Protein AF-A0A4C1UTJ3-F1 (afdb_monomer)

Organism: Eumeta variegata (NCBI:txid151549)

pLDDT: mean 77.39, std 19.68, range [28.16, 97.75]

Nearest PDB structures (foldseek):
  4rgh-assembly1_A  TM=6.850E-01  e=1.878E-05  Homo sapiens
  3s8i-assembly1_A  TM=7.104E-01  e=3.864E-05  Homo sapiens
  5ys4-assembly3_F  TM=6.699E-01  e=1.343E-03  Leishmania major
  2qi5-assembly1_B  TM=6.586E-01  e=4.209E-03  Human immunodeficiency virus 1
  6ogv-assembly1_A-2  TM=6.002E-01  e=6.809E-03  Human immunodeficiency virus 1

Radius of gyration: 25.92 Å; Cα contacts (8 Å, |Δi|>4): 268; chains: 1; bounding box: 60×63×57 Å

InterPro domains:
  IPR001995 Peptidase A2A, retrovirus, catalytic [PS50175] (57-72)
  IPR021109 Aspartic peptidase domain superfamily [SSF50630] (55-137)

Structure (mmCIF, N/CA/C/O backbone):
data_AF-A0A4C1UTJ3-F1
#
_entry.id   AF-A0A4C1UTJ3-F1
#
loop_
_atom_site.group_PDB
_atom_site.id
_atom_site.type_symbol
_atom_site.label_atom_id
_atom_site.label_alt_id
_atom_site.label_comp_id
_atom_site.label_asym_id
_atom_site.label_entity_id
_atom_site.label_seq_id
_atom_site.pdbx_PDB_ins_code
_atom_site.Cartn_x
_atom_site.Cartn_y
_atom_site.Cartn_z
_atom_site.occupancy
_atom_site.B_iso_or_equiv
_atom_site.auth_seq_id
_atom_site.auth_comp_id
_atom_site.auth_asym_id
_atom_site.auth_atom_id
_atom_site.pdbx_PDB_model_num
ATOM 1 N N . MET A 1 1 ? -36.899 47.892 -7.354 1.00 73.88 1 MET A N 1
ATOM 2 C CA . MET A 1 1 ? -37.359 48.573 -8.581 1.00 73.88 1 MET A CA 1
ATOM 3 C C . MET A 1 1 ? -37.004 47.714 -9.794 1.00 73.88 1 MET A C 1
ATOM 5 O O . MET A 1 1 ? -35.900 47.175 -9.840 1.00 73.88 1 MET A O 1
ATOM 9 N N . ILE A 1 2 ? -37.944 47.512 -10.721 1.00 79.50 2 ILE A N 1
ATOM 10 C CA . ILE A 1 2 ? -37.708 46.823 -12.004 1.00 79.50 2 ILE A CA 1
ATOM 11 C C . ILE A 1 2 ? -37.397 47.903 -13.052 1.00 79.50 2 ILE A C 1
ATOM 13 O O . ILE A 1 2 ? -38.028 48.956 -13.032 1.00 79.50 2 ILE A O 1
ATOM 17 N N . CYS A 1 3 ? -36.396 47.693 -13.914 1.00 83.12 3 CYS A N 1
ATOM 18 C CA . CYS A 1 3 ? -36.002 48.702 -14.900 1.00 83.12 3 CYS A CA 1
ATOM 19 C C . CYS A 1 3 ? -36.908 48.658 -16.138 1.00 83.12 3 CYS A C 1
ATOM 21 O O . CYS A 1 3 ? -37.497 47.622 -16.450 1.00 83.12 3 CYS A O 1
ATOM 23 N N . TYR A 1 4 ? -36.946 49.764 -16.886 1.00 82.81 4 TYR A N 1
ATOM 24 C CA . TYR A 1 4 ? -37.718 49.893 -18.126 1.00 82.81 4 TYR A CA 1
ATOM 25 C C . TYR A 1 4 ? -37.522 48.709 -19.090 1.00 82.81 4 TYR A C 1
ATOM 27 O O . TYR A 1 4 ? -38.491 48.164 -19.617 1.00 82.81 4 TYR A O 1
ATOM 35 N N . TYR A 1 5 ? -36.276 48.262 -19.277 1.00 80.88 5 TYR A N 1
ATOM 36 C CA . TYR A 1 5 ? -35.960 47.163 -20.189 1.00 80.88 5 TYR A CA 1
ATOM 37 C C . TYR A 1 5 ? -36.573 45.831 -19.743 1.00 80.88 5 TYR A C 1
ATOM 39 O O . TYR A 1 5 ? -37.088 45.100 -20.581 1.00 80.88 5 TYR A O 1
ATOM 47 N N . HIS A 1 6 ? -36.588 45.535 -18.442 1.00 80.62 6 HIS A N 1
ATOM 48 C CA . HIS A 1 6 ? -37.237 44.330 -17.925 1.00 80.62 6 HIS A CA 1
ATOM 49 C C . HIS A 1 6 ? -38.766 44.429 -17.946 1.00 80.62 6 HIS A C 1
ATOM 51 O O . HIS A 1 6 ? -39.425 43.421 -18.180 1.00 80.62 6 HIS A O 1
ATOM 57 N N . CYS A 1 7 ? -39.340 45.625 -17.774 1.00 78.12 7 CYS A N 1
ATOM 58 C CA . CYS A 1 7 ? -40.780 45.818 -17.964 1.00 78.12 7 CYS A CA 1
ATOM 59 C C . CYS A 1 7 ? -41.207 45.571 -19.419 1.00 78.12 7 CYS A C 1
ATOM 61 O O . CYS A 1 7 ? -42.298 45.064 -19.654 1.00 78.12 7 CYS A O 1
ATOM 63 N N . ARG A 1 8 ? -40.360 45.925 -20.396 1.00 80.12 8 ARG A N 1
ATOM 64 C CA . ARG A 1 8 ? -40.693 45.823 -21.825 1.00 80.12 8 ARG A CA 1
ATOM 65 C C . ARG A 1 8 ? -40.333 44.477 -22.457 1.00 80.12 8 ARG A C 1
ATOM 67 O O . ARG A 1 8 ? -41.079 43.992 -23.298 1.00 80.12 8 ARG A O 1
ATOM 74 N N . PHE A 1 9 ? -39.193 43.896 -22.089 1.00 76.44 9 PHE A N 1
ATOM 75 C CA . PHE A 1 9 ? -38.634 42.699 -22.735 1.00 76.44 9 PHE A CA 1
ATOM 76 C C . PHE A 1 9 ? -38.587 41.472 -21.812 1.00 76.44 9 PHE A C 1
ATOM 78 O O . PHE A 1 9 ? -38.083 40.418 -22.205 1.00 76.44 9 PHE A O 1
ATOM 85 N N . GLY A 1 10 ? -39.092 41.592 -20.580 1.00 75.25 10 GLY A N 1
ATOM 86 C CA . GLY A 1 10 ? -39.081 40.510 -19.599 1.00 75.25 10 GLY A CA 1
ATOM 87 C C . GLY A 1 10 ? -37.668 39.987 -19.328 1.00 75.25 10 GLY A C 1
ATOM 88 O O . GLY A 1 10 ? -36.691 40.735 -19.382 1.00 75.25 10 GLY A O 1
ATOM 89 N N . ALA A 1 11 ? -37.547 38.682 -19.075 1.00 71.56 11 ALA A N 1
ATOM 90 C CA . ALA A 1 11 ? -36.280 38.015 -18.761 1.00 71.56 11 ALA A CA 1
ATOM 91 C C . ALA A 1 11 ? -35.230 38.060 -19.894 1.00 71.56 11 ALA A C 1
ATOM 93 O O . ALA A 1 11 ? -34.073 37.717 -19.672 1.00 71.56 11 ALA A O 1
ATOM 94 N N . GLN A 1 12 ? -35.591 38.493 -21.105 1.00 71.75 12 GLN A N 1
ATOM 95 C CA . GLN A 1 12 ? -34.663 38.591 -22.237 1.00 71.75 12 GLN A CA 1
ATOM 96 C C . GLN A 1 12 ? -33.998 39.975 -22.365 1.00 71.75 12 GLN A C 1
ATOM 98 O O . GLN A 1 12 ? -33.294 40.237 -23.341 1.00 71.75 12 GLN A O 1
ATOM 103 N N . ALA A 1 13 ? -34.202 40.879 -21.400 1.00 77.06 13 ALA A N 1
ATOM 104 C CA . ALA A 1 13 ? -33.632 42.223 -21.417 1.00 77.06 13 ALA A CA 1
ATOM 105 C C . ALA A 1 13 ? -32.090 42.211 -21.347 1.00 77.06 13 ALA A C 1
ATOM 107 O O . ALA A 1 13 ? -31.497 41.916 -20.315 1.00 77.06 13 ALA A O 1
ATOM 108 N N . ARG A 1 14 ? -31.418 42.606 -22.436 1.00 76.25 14 ARG A N 1
ATOM 109 C CA . ARG A 1 14 ? -29.940 42.600 -22.524 1.00 76.25 14 ARG A CA 1
ATOM 110 C C . ARG A 1 14 ? -29.263 43.884 -22.036 1.00 76.25 14 ARG A C 1
ATOM 112 O O . ARG A 1 14 ? -28.096 43.854 -21.670 1.00 76.25 14 ARG A O 1
ATOM 119 N N . ASN A 1 15 ? -30.006 44.990 -21.961 1.00 80.19 15 ASN A N 1
ATOM 120 C CA . ASN A 1 15 ? -29.479 46.316 -21.604 1.00 80.19 15 ASN A CA 1
ATOM 121 C C . ASN A 1 15 ? -29.936 46.775 -20.213 1.00 80.19 15 ASN A C 1
ATOM 123 O O . ASN A 1 15 ? -30.295 47.931 -19.999 1.00 80.19 15 ASN A O 1
ATOM 127 N N . CYS A 1 16 ? -29.960 45.858 -19.245 1.00 81.56 16 CYS A N 1
ATOM 128 C CA . CYS A 1 16 ? -30.412 46.185 -17.901 1.00 81.56 16 CYS A CA 1
ATOM 129 C C . CYS A 1 16 ? -29.428 47.112 -17.161 1.00 81.56 16 CYS A C 1
ATOM 131 O O . CYS A 1 16 ? -28.275 46.748 -16.902 1.00 81.56 16 CYS A O 1
ATOM 133 N N . THR A 1 17 ? -29.925 48.265 -16.712 1.00 76.31 17 THR A N 1
ATOM 134 C CA . THR A 1 17 ? -29.197 49.233 -15.883 1.00 76.31 17 THR A CA 1
ATOM 135 C C . THR A 1 17 ? -29.544 49.092 -14.399 1.00 76.31 17 THR A C 1
ATOM 137 O O . THR A 1 17 ? -30.659 48.711 -14.036 1.00 76.31 17 THR A O 1
ATOM 140 N N . SER A 1 18 ? -28.564 49.354 -13.531 1.00 69.38 18 SER A N 1
ATOM 141 C CA . SER A 1 18 ? -28.766 49.393 -12.077 1.00 69.38 18 SER A CA 1
ATOM 142 C C . SER A 1 18 ? -29.462 50.698 -11.661 1.00 69.38 18 SER A C 1
ATOM 144 O O . SER A 1 18 ? -29.229 51.715 -12.313 1.00 69.38 18 SER A O 1
ATOM 146 N N . PRO A 1 19 ? -30.263 50.710 -10.576 1.00 74.25 19 PRO A N 1
ATOM 147 C CA . PRO A 1 19 ? -30.593 49.591 -9.688 1.00 74.25 19 PRO A CA 1
ATOM 148 C C . PRO A 1 19 ? -31.807 48.781 -10.189 1.00 74.25 19 PRO A C 1
ATOM 150 O O . PRO A 1 19 ? -32.946 49.243 -10.133 1.00 74.25 19 PRO A O 1
ATOM 153 N N . CYS A 1 20 ? -31.585 47.537 -10.636 1.00 76.69 20 CYS A N 1
ATOM 154 C CA . CYS A 1 20 ? -32.655 46.633 -11.071 1.00 76.69 20 CYS A CA 1
ATOM 155 C C . CYS A 1 20 ? -32.614 45.306 -10.313 1.00 76.69 20 CYS A C 1
ATOM 157 O O . CYS A 1 20 ? -31.629 44.575 -10.385 1.00 76.69 20 CYS A O 1
ATOM 159 N N . LEU A 1 21 ? -33.719 44.968 -9.643 1.00 77.19 21 LEU A N 1
ATOM 160 C CA . LEU A 1 21 ? -33.825 43.743 -8.841 1.00 77.19 21 LEU A CA 1
ATOM 161 C C . LEU A 1 21 ? -33.700 42.458 -9.679 1.00 77.19 21 LEU A C 1
ATOM 163 O O . LEU A 1 21 ? -33.140 4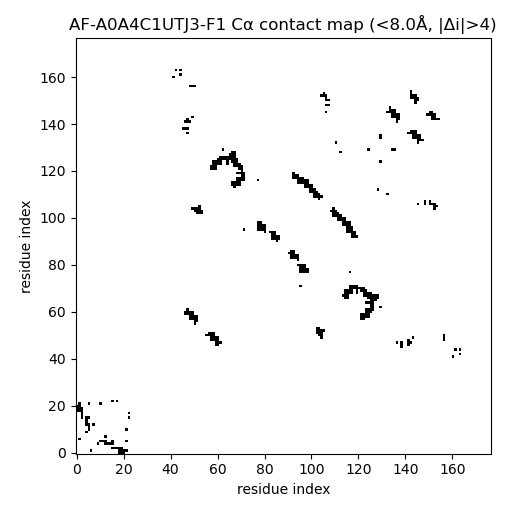1.476 -9.201 1.00 77.19 21 LEU A O 1
ATOM 167 N N . LEU A 1 22 ? -34.165 42.470 -10.933 1.00 74.50 22 LEU A N 1
ATOM 168 C CA . LEU A 1 22 ? -34.127 41.291 -11.809 1.00 74.50 22 LEU A CA 1
ATOM 169 C C . LEU A 1 22 ? -32.728 40.992 -12.360 1.00 74.50 22 LEU A C 1
ATOM 171 O O . LEU A 1 22 ? -32.415 39.833 -12.613 1.00 74.50 22 LEU A O 1
ATOM 175 N N . LYS A 1 23 ? -31.849 41.999 -12.460 1.00 69.81 23 LYS A N 1
ATOM 176 C CA . LYS A 1 23 ? -30.448 41.785 -12.856 1.00 69.81 23 LYS A CA 1
ATOM 177 C C . LYS A 1 23 ? -29.700 40.947 -11.819 1.00 69.81 23 LYS A C 1
ATOM 179 O O . LYS A 1 23 ? -28.969 40.033 -12.182 1.00 69.81 23 LYS A O 1
ATOM 184 N N . ASN A 1 24 ? -29.942 41.225 -10.537 1.00 63.94 24 ASN A N 1
ATOM 185 C CA . ASN A 1 24 ? -29.345 40.478 -9.431 1.00 63.94 24 ASN A CA 1
ATOM 186 C C . ASN A 1 24 ? -29.868 39.033 -9.386 1.00 63.94 24 ASN A C 1
ATOM 188 O O . ASN A 1 24 ? -29.097 38.115 -9.134 1.00 63.94 24 ASN A O 1
ATOM 192 N N . ALA A 1 25 ? -31.158 38.824 -9.675 1.00 64.94 25 ALA A N 1
ATOM 193 C CA . ALA A 1 25 ? -31.757 37.490 -9.730 1.00 64.94 25 ALA A CA 1
ATOM 194 C C . ALA A 1 25 ? -31.181 36.638 -10.876 1.00 64.94 25 ALA A C 1
ATOM 196 O O . ALA A 1 25 ? -30.815 35.489 -10.652 1.00 64.94 25 ALA A O 1
ATOM 197 N N . GLN A 1 26 ? -31.013 37.212 -12.073 1.00 65.44 26 GLN A N 1
ATOM 198 C CA . GLN A 1 26 ? -30.397 36.516 -13.212 1.00 65.44 26 GLN A CA 1
ATOM 199 C C . GLN A 1 26 ? -28.911 36.215 -12.991 1.00 65.44 26 GLN A C 1
ATOM 201 O O . GLN A 1 26 ? -28.427 35.158 -13.388 1.00 65.44 26 GLN A O 1
ATOM 206 N N . GLN A 1 27 ? -28.175 37.122 -12.338 1.00 62.84 27 GLN A N 1
ATOM 207 C CA . GLN A 1 27 ? -26.790 36.859 -11.939 1.00 62.84 27 GLN A CA 1
ATOM 208 C C . GLN A 1 27 ? -26.715 35.709 -10.923 1.00 62.84 27 GLN A C 1
ATOM 210 O O . GLN A 1 27 ? -25.911 34.800 -11.108 1.00 62.84 27 GLN A O 1
ATOM 215 N N . GLN A 1 28 ? -27.616 35.675 -9.934 1.00 60.88 28 GLN A N 1
ATOM 216 C CA . GLN A 1 28 ? -27.719 34.558 -8.987 1.00 60.88 28 GLN A CA 1
ATOM 217 C C . GLN A 1 28 ? -28.130 33.236 -9.655 1.00 60.88 28 GLN A C 1
ATOM 219 O O . GLN A 1 28 ? -27.629 32.182 -9.272 1.00 60.88 28 GLN A O 1
ATOM 224 N N . GLU A 1 29 ? -29.022 33.247 -10.648 1.00 59.50 29 GLU A N 1
ATOM 225 C CA . GLU A 1 29 ? -29.382 32.040 -11.406 1.00 59.50 29 GLU A CA 1
ATOM 226 C C . GLU A 1 29 ? -28.229 31.537 -12.282 1.00 59.50 29 GLU A C 1
ATOM 228 O O . GLU A 1 29 ? -27.980 30.331 -12.325 1.00 59.50 29 GLU A O 1
ATOM 233 N N . ASN A 1 30 ? -27.465 32.431 -12.912 1.00 56.00 30 ASN A N 1
ATOM 234 C CA . ASN A 1 30 ? -26.272 32.046 -13.670 1.00 56.00 30 ASN A CA 1
ATOM 235 C C . ASN A 1 30 ? -25.181 31.459 -12.760 1.00 56.00 30 ASN A C 1
ATOM 237 O O . ASN A 1 30 ? -24.593 30.435 -13.107 1.00 56.00 30 ASN A O 1
ATOM 241 N N . GLU A 1 31 ? -24.964 32.019 -11.566 1.00 55.34 31 GLU A N 1
ATOM 242 C CA . GLU A 1 31 ? -24.064 31.441 -10.552 1.00 55.34 31 GLU A CA 1
ATOM 243 C C . GLU A 1 31 ? -24.564 30.076 -10.038 1.00 55.34 31 GLU A C 1
ATOM 245 O O . GLU A 1 31 ? -23.776 29.147 -9.835 1.00 55.34 31 GLU A O 1
ATOM 250 N N . ARG A 1 32 ? -25.884 29.892 -9.893 1.00 55.81 32 ARG A N 1
ATOM 251 C CA . ARG A 1 32 ? -26.492 28.588 -9.561 1.00 55.81 32 ARG A CA 1
ATOM 252 C C . ARG A 1 32 ? -26.347 27.563 -10.687 1.00 55.81 32 ARG A C 1
ATOM 254 O O . ARG A 1 32 ? -26.167 26.384 -10.407 1.00 55.81 32 ARG A O 1
ATOM 261 N N . THR A 1 33 ? -26.396 27.988 -11.944 1.00 51.84 33 THR A N 1
ATOM 262 C CA . THR A 1 33 ? -26.273 27.087 -13.103 1.00 51.84 33 THR A CA 1
ATOM 263 C C . THR A 1 33 ? -24.815 26.668 -13.327 1.00 51.84 33 THR A C 1
ATOM 265 O O . THR A 1 33 ? -24.547 25.496 -13.589 1.00 51.84 33 THR A O 1
ATOM 268 N N . LEU A 1 34 ? -23.857 27.581 -13.112 1.00 50.19 34 LEU A N 1
ATOM 269 C CA . LEU A 1 34 ? -22.416 27.284 -13.107 1.00 50.19 34 LEU A CA 1
ATOM 270 C C . LEU A 1 34 ? -22.035 26.332 -11.960 1.00 50.19 34 LEU A C 1
ATOM 272 O O . LEU A 1 34 ? -21.384 25.317 -12.195 1.00 50.19 34 LEU A O 1
ATOM 276 N N . SER A 1 35 ? -22.537 26.574 -10.746 1.00 50.44 35 SER A N 1
ATOM 277 C CA . SER A 1 35 ? -22.315 25.669 -9.605 1.00 50.44 35 SER A CA 1
ATOM 278 C C . SER A 1 35 ? -23.026 24.313 -9.742 1.00 50.44 35 SER A C 1
ATOM 280 O O . SER A 1 35 ? -22.592 23.326 -9.148 1.00 50.44 35 SER A O 1
ATOM 282 N N . GLN A 1 36 ? -24.090 24.207 -10.548 1.00 50.78 36 GLN A N 1
ATOM 283 C CA . GLN A 1 36 ? -24.717 22.920 -10.874 1.00 50.78 36 GLN A CA 1
ATOM 284 C C . GLN A 1 36 ? -23.925 22.110 -11.910 1.00 50.78 36 GLN A C 1
ATOM 286 O O . GLN A 1 36 ? -23.903 20.886 -11.789 1.00 50.78 36 GLN A O 1
ATOM 291 N N . ALA A 1 37 ? -23.236 22.758 -12.856 1.00 46.50 37 ALA A N 1
ATOM 292 C CA . ALA A 1 37 ? -22.320 22.092 -13.787 1.00 46.50 37 ALA A CA 1
ATOM 293 C C . ALA A 1 37 ? -21.026 21.601 -13.099 1.00 46.50 37 ALA A C 1
ATOM 295 O O . ALA A 1 37 ? -20.440 20.607 -13.521 1.00 46.50 37 ALA A O 1
ATOM 296 N N . GLU A 1 38 ? -20.617 22.242 -11.998 1.00 49.81 38 GLU A N 1
ATOM 297 C CA . GLU A 1 38 ? -19.461 21.849 -11.175 1.00 49.81 38 GLU A CA 1
ATOM 298 C C . GLU A 1 38 ? -19.769 20.781 -10.111 1.00 49.81 38 GLU A C 1
ATOM 300 O O . GLU A 1 38 ? -18.852 20.251 -9.478 1.00 49.81 38 GLU A O 1
ATOM 305 N N . ARG A 1 39 ? -21.036 20.375 -9.942 1.00 39.97 39 ARG A N 1
ATOM 306 C CA . ARG A 1 39 ? -21.374 19.156 -9.190 1.00 39.97 39 ARG A CA 1
ATOM 307 C C . ARG A 1 39 ? -21.123 17.931 -10.063 1.00 39.97 39 ARG A C 1
ATOM 309 O O . ARG A 1 39 ? -22.049 17.236 -10.477 1.00 39.97 39 ARG A O 1
ATOM 316 N N . GLY A 1 40 ? -19.843 17.674 -10.326 1.00 40.72 40 GLY A N 1
ATOM 317 C CA . GLY A 1 40 ? -19.382 16.396 -10.847 1.00 40.72 40 GLY A CA 1
ATOM 318 C C . GLY A 1 40 ? -19.996 15.265 -10.026 1.00 40.72 40 GLY A C 1
ATOM 319 O O . GLY A 1 40 ? -20.075 15.352 -8.799 1.00 40.72 40 GLY A O 1
ATOM 320 N N . VAL A 1 41 ? -20.479 14.233 -10.716 1.00 40.69 41 VAL A N 1
ATOM 321 C CA . VAL A 1 41 ? -20.986 12.997 -10.113 1.00 40.69 41 VAL A CA 1
ATOM 322 C C . VAL A 1 41 ? -20.043 12.597 -8.979 1.00 40.69 41 VAL A C 1
ATOM 324 O O . VAL A 1 41 ? -18.866 12.326 -9.216 1.00 40.69 41 VAL A O 1
ATOM 327 N N . GLN A 1 42 ? -20.537 12.607 -7.740 1.00 40.59 42 GLN A N 1
ATOM 328 C CA . GLN A 1 42 ? -19.789 12.135 -6.581 1.00 40.59 42 GLN A CA 1
ATOM 329 C C . GLN A 1 42 ? -19.656 10.612 -6.715 1.00 40.59 42 GLN A C 1
ATOM 331 O O . GLN A 1 42 ? -20.464 9.846 -6.197 1.00 40.59 42 GLN A O 1
ATOM 336 N N . GLU A 1 43 ? -18.684 10.162 -7.508 1.00 51.25 43 GLU A N 1
ATOM 337 C CA . GLU A 1 43 ? -18.466 8.748 -7.794 1.00 51.25 43 GLU A CA 1
ATOM 338 C C . GLU A 1 43 ? -17.821 8.107 -6.555 1.00 51.25 43 GLU A C 1
ATOM 340 O O . GLU A 1 43 ? -16.642 8.296 -6.242 1.00 51.25 43 GLU A O 1
ATOM 345 N N . TYR A 1 44 ? -18.625 7.384 -5.776 1.00 58.41 44 TYR A N 1
ATOM 346 C CA . TYR A 1 44 ? -18.146 6.686 -4.589 1.00 58.41 44 TYR A CA 1
ATOM 347 C C . TYR A 1 44 ? -17.232 5.526 -5.002 1.00 58.41 44 TYR A C 1
ATOM 349 O O . TYR A 1 44 ? -17.692 4.460 -5.397 1.00 58.41 44 TYR A O 1
ATOM 357 N N . SER A 1 45 ? -15.918 5.699 -4.857 1.00 75.81 45 SER A N 1
ATOM 358 C CA . SER A 1 45 ? -14.956 4.613 -5.079 1.00 75.81 45 SER A CA 1
ATOM 359 C C . SER A 1 45 ? -15.185 3.452 -4.102 1.00 75.81 45 SER A C 1
ATOM 361 O O . SER A 1 45 ? -15.225 3.660 -2.886 1.00 75.81 45 SER A O 1
ATOM 363 N N . HIS A 1 46 ? -15.277 2.221 -4.613 1.00 84.56 46 HIS A N 1
ATOM 364 C CA . HIS A 1 46 ? -15.316 0.992 -3.803 1.00 84.56 46 HIS A CA 1
ATOM 365 C C . HIS A 1 46 ? -13.935 0.557 -3.286 1.00 84.56 46 HIS A C 1
ATOM 367 O O . HIS A 1 46 ? -13.834 -0.393 -2.513 1.00 84.56 46 HIS A O 1
ATOM 373 N N . ARG A 1 47 ? -12.864 1.240 -3.706 1.00 87.44 47 ARG A N 1
ATOM 374 C CA . ARG A 1 47 ? -11.495 0.921 -3.296 1.00 87.44 47 ARG A CA 1
ATOM 375 C C . ARG A 1 47 ? -11.214 1.407 -1.878 1.00 87.44 47 ARG A C 1
ATOM 377 O O . ARG A 1 47 ? -11.706 2.457 -1.461 1.00 87.44 47 ARG A O 1
ATOM 384 N N . LEU A 1 48 ? -10.366 0.667 -1.167 1.00 90.69 48 LEU A N 1
ATOM 385 C CA . LEU A 1 48 ? -9.858 1.068 0.138 1.00 90.69 48 LEU A CA 1
ATOM 386 C C . LEU A 1 48 ? -8.549 1.844 -0.026 1.00 90.69 48 LEU A C 1
ATOM 388 O O . LEU A 1 48 ? -7.545 1.294 -0.473 1.00 90.69 48 LEU A O 1
ATOM 392 N N . CYS A 1 49 ? -8.551 3.107 0.389 1.00 90.31 49 CYS A N 1
ATOM 393 C CA . CYS A 1 49 ? -7.330 3.883 0.559 1.00 90.31 49 CYS A CA 1
ATOM 394 C C . CYS A 1 49 ? -7.039 4.043 2.050 1.00 90.31 49 CYS A C 1
ATOM 396 O O . CYS A 1 49 ? -7.964 4.214 2.836 1.00 90.31 49 CYS A O 1
ATOM 398 N N . VAL A 1 50 ? -5.766 4.030 2.431 1.00 90.31 50 VAL A N 1
ATOM 399 C CA . VAL A 1 50 ? -5.315 4.319 3.799 1.00 90.31 50 VAL A CA 1
ATOM 400 C C . VAL A 1 50 ? -4.248 5.400 3.769 1.00 90.31 50 VAL A C 1
ATOM 402 O O . VAL A 1 50 ? -3.443 5.466 2.839 1.00 90.31 50 VAL A O 1
ATOM 405 N N . THR A 1 51 ? -4.244 6.259 4.780 1.00 90.19 51 THR A N 1
ATOM 406 C CA . THR A 1 51 ? -3.307 7.381 4.868 1.00 90.19 51 THR A CA 1
ATOM 407 C C . THR A 1 51 ? -2.357 7.153 6.028 1.00 90.19 51 THR A C 1
ATOM 409 O O . THR A 1 51 ? -2.794 6.910 7.151 1.00 90.19 51 THR A O 1
ATOM 412 N N . ASN A 1 52 ? -1.056 7.250 5.760 1.00 90.44 52 ASN A N 1
ATOM 413 C CA . ASN A 1 52 ? -0.052 7.263 6.812 1.00 90.44 52 ASN A CA 1
ATOM 414 C C . ASN A 1 52 ? -0.204 8.550 7.636 1.00 90.44 52 ASN A C 1
ATOM 416 O O . ASN A 1 52 ? -0.041 9.647 7.103 1.00 90.44 52 ASN A O 1
ATOM 420 N N . LYS A 1 53 ? -0.481 8.419 8.933 1.00 88.75 53 LYS A N 1
ATOM 421 C CA . LYS A 1 53 ? -0.689 9.539 9.855 1.00 88.75 53 LYS A CA 1
ATOM 422 C C . LYS A 1 53 ? 0.518 10.475 9.932 1.00 88.75 53 LYS A C 1
ATOM 424 O O . LYS A 1 53 ? 0.335 11.685 9.995 1.00 88.75 53 LYS A O 1
ATOM 429 N N . LYS A 1 54 ? 1.739 9.929 9.923 1.00 87.06 54 LYS A N 1
ATOM 430 C CA . LYS A 1 54 ? 2.974 10.713 10.081 1.00 87.06 54 LYS A CA 1
ATOM 431 C C . LYS A 1 54 ? 3.326 11.505 8.823 1.00 87.06 54 LYS A C 1
ATOM 433 O O . LYS A 1 54 ? 3.814 12.622 8.925 1.00 87.06 54 LYS A O 1
ATOM 438 N N . THR A 1 55 ? 3.116 10.921 7.644 1.00 86.50 55 THR A N 1
ATOM 439 C CA . THR A 1 55 ? 3.606 11.487 6.372 1.00 86.50 55 THR A CA 1
ATOM 440 C C . THR A 1 55 ? 2.507 12.037 5.468 1.00 86.50 55 THR A C 1
ATOM 442 O O . THR A 1 55 ? 2.809 12.669 4.462 1.00 86.50 55 THR A O 1
ATOM 445 N N . GLY A 1 56 ? 1.235 11.763 5.768 1.00 87.44 56 GLY A N 1
ATOM 446 C CA . GLY A 1 56 ? 0.109 12.078 4.887 1.00 87.44 56 GLY A CA 1
ATOM 447 C C . GLY A 1 56 ? 0.060 11.228 3.611 1.00 87.44 56 GLY A C 1
ATOM 448 O O . GLY A 1 56 ? -0.777 11.473 2.742 1.00 87.44 56 GLY A O 1
ATOM 449 N N . LEU A 1 57 ? 0.937 10.226 3.475 1.00 87.56 57 LEU A N 1
ATOM 450 C CA . LEU A 1 57 ? 1.019 9.386 2.284 1.00 87.56 57 LEU A CA 1
ATOM 451 C C . LEU A 1 57 ? -0.250 8.538 2.129 1.00 87.56 57 LEU A C 1
ATOM 453 O O . LEU A 1 57 ? -0.494 7.625 2.920 1.00 87.56 57 LEU A O 1
ATOM 457 N N . SER A 1 58 ? -1.036 8.822 1.090 1.00 89.75 58 SER A N 1
ATOM 458 C CA . SER A 1 58 ? -2.234 8.057 0.738 1.00 89.75 58 SER A CA 1
ATOM 459 C C . SER A 1 58 ? -1.874 6.860 -0.141 1.00 89.75 58 SER A C 1
ATOM 461 O O . SER A 1 58 ? -1.245 7.015 -1.188 1.00 89.75 58 SER A O 1
ATOM 463 N N . SER A 1 59 ? -2.284 5.673 0.291 1.00 91.56 59 SER A N 1
ATOM 464 C CA . SER A 1 59 ? -1.950 4.382 -0.312 1.00 91.56 59 SER A CA 1
ATOM 465 C C . SER A 1 59 ? -3.221 3.634 -0.705 1.00 91.56 59 SER A C 1
ATOM 467 O O . SER A 1 59 ? -4.214 3.705 0.018 1.00 91.56 59 SER A O 1
ATOM 469 N N . LEU A 1 60 ? -3.195 2.912 -1.826 1.00 93.88 60 LEU A N 1
ATOM 470 C CA . LEU A 1 60 ? -4.289 2.052 -2.280 1.00 93.88 60 LEU A CA 1
ATOM 471 C C . LEU A 1 60 ? -4.058 0.631 -1.761 1.00 93.88 60 LEU A C 1
ATOM 473 O O . LEU A 1 60 ? -3.095 -0.004 -2.166 1.00 93.88 60 LEU A O 1
ATOM 477 N N . VAL A 1 61 ? -4.927 0.131 -0.884 1.00 95.06 61 VAL A N 1
ATOM 478 C CA . VAL A 1 61 ? -4.827 -1.250 -0.394 1.00 95.06 61 VAL A CA 1
ATOM 479 C C . VAL A 1 61 ? -5.322 -2.197 -1.480 1.00 95.06 61 VAL A C 1
ATOM 481 O O . VAL A 1 61 ? -6.454 -2.050 -1.946 1.00 95.06 61 VAL A O 1
ATOM 484 N N . ASP A 1 62 ? -4.491 -3.164 -1.865 1.00 95.06 62 ASP A N 1
ATOM 485 C CA . ASP A 1 62 ? -4.793 -4.080 -2.964 1.00 95.06 62 ASP A CA 1
ATOM 486 C C . ASP A 1 62 ? -4.455 -5.523 -2.586 1.00 95.06 62 ASP A C 1
ATOM 488 O O . ASP A 1 62 ? -3.294 -5.921 -2.509 1.00 95.06 62 ASP A O 1
ATOM 492 N N . THR A 1 63 ? -5.488 -6.332 -2.363 1.00 95.44 63 THR A N 1
ATOM 493 C CA . THR A 1 63 ? -5.328 -7.764 -2.085 1.00 95.44 63 THR A CA 1
ATOM 494 C C . THR A 1 63 ? -4.965 -8.573 -3.333 1.00 95.44 63 THR A C 1
ATOM 496 O O . THR A 1 63 ? -4.573 -9.728 -3.199 1.00 95.44 63 THR A O 1
ATOM 499 N N . GLY A 1 64 ? -5.113 -8.005 -4.537 1.00 94.69 64 GLY A N 1
ATOM 500 C CA . GLY A 1 64 ? -4.755 -8.636 -5.810 1.00 94.69 64 GLY A CA 1
ATOM 501 C C . GLY A 1 64 ? -3.278 -8.485 -6.186 1.00 94.69 64 GLY A C 1
ATOM 502 O O . GLY A 1 64 ? -2.788 -9.206 -7.054 1.00 94.69 64 GLY A O 1
ATOM 503 N N . ALA A 1 65 ? -2.542 -7.588 -5.526 1.00 95.00 65 ALA A N 1
ATOM 504 C CA . ALA A 1 65 ? -1.103 -7.444 -5.708 1.00 95.00 65 ALA A CA 1
ATOM 505 C C . ALA A 1 65 ? -0.349 -8.401 -4.772 1.00 95.00 65 ALA A C 1
ATOM 507 O O . ALA A 1 65 ? -0.460 -8.287 -3.556 1.00 95.00 65 ALA A O 1
ATOM 508 N N . ASN A 1 66 ? 0.456 -9.324 -5.309 1.00 95.50 66 ASN A N 1
ATOM 509 C CA . ASN A 1 66 ? 1.235 -10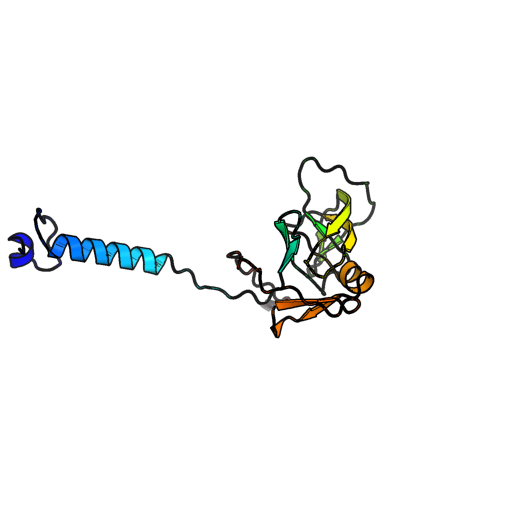.252 -4.473 1.00 95.50 66 ASN A CA 1
ATOM 510 C C . ASN A 1 66 ? 2.314 -9.542 -3.638 1.00 95.50 66 ASN A C 1
ATOM 512 O O . ASN A 1 66 ? 2.631 -9.992 -2.540 1.00 95.50 66 ASN A O 1
ATOM 516 N N . ILE A 1 67 ? 2.877 -8.451 -4.165 1.00 95.44 67 ILE A N 1
ATOM 517 C CA . ILE A 1 67 ? 3.935 -7.683 -3.506 1.00 95.44 67 ILE A CA 1
ATOM 518 C C . ILE A 1 67 ? 3.538 -6.226 -3.286 1.00 95.44 67 ILE A C 1
ATOM 520 O O . ILE A 1 67 ? 2.712 -5.671 -4.015 1.00 95.44 67 ILE A O 1
ATOM 524 N N . SER A 1 68 ? 4.203 -5.589 -2.331 1.00 96.50 68 SER A N 1
ATOM 525 C CA . SER A 1 68 ? 4.003 -4.188 -1.999 1.00 96.50 68 SER A CA 1
ATOM 526 C C . SER A 1 68 ? 4.898 -3.269 -2.823 1.00 96.50 68 SER A C 1
ATOM 528 O O . SER A 1 68 ? 6.118 -3.453 -2.891 1.00 96.50 68 SER A O 1
ATOM 530 N N . VAL A 1 69 ? 4.303 -2.240 -3.433 1.00 95.31 69 VAL A N 1
ATOM 531 C CA . VAL A 1 69 ? 5.014 -1.320 -4.334 1.00 95.31 69 VAL A CA 1
ATOM 532 C C . VAL A 1 69 ? 4.898 0.148 -3.938 1.00 95.31 69 VAL A C 1
ATOM 534 O O . VAL A 1 69 ? 3.882 0.602 -3.409 1.00 95.31 69 VAL A O 1
ATOM 537 N N . LEU A 1 70 ? 5.956 0.908 -4.218 1.00 93.44 70 LEU A N 1
ATOM 538 C CA . LEU A 1 70 ? 6.003 2.360 -4.073 1.00 93.44 70 LEU A CA 1
ATOM 539 C C . LEU A 1 70 ? 6.184 3.042 -5.428 1.00 93.44 70 LEU A C 1
ATOM 541 O O . LEU A 1 70 ? 6.920 2.533 -6.275 1.00 93.44 70 LEU A O 1
ATOM 545 N N . PRO A 1 71 ? 5.576 4.223 -5.630 1.00 92.12 71 PRO A N 1
ATOM 546 C CA . PRO A 1 71 ? 5.813 5.015 -6.821 1.00 92.12 71 PRO A CA 1
ATOM 547 C C . PRO A 1 71 ? 7.272 5.467 -6.862 1.00 92.12 71 PRO A C 1
ATOM 549 O O . PRO A 1 71 ? 7.871 5.816 -5.837 1.00 92.12 71 PRO A O 1
ATOM 552 N N . ARG A 1 72 ? 7.843 5.515 -8.065 1.00 88.19 72 ARG A N 1
ATOM 553 C CA . ARG A 1 72 ? 9.148 6.136 -8.277 1.00 88.19 72 ARG A CA 1
ATOM 554 C C . ARG A 1 72 ? 9.044 7.642 -8.036 1.00 88.19 72 ARG A C 1
ATOM 556 O O . ARG A 1 72 ? 8.494 8.375 -8.852 1.00 88.19 72 ARG A O 1
ATOM 563 N N . ILE A 1 73 ? 9.631 8.109 -6.940 1.00 80.00 73 ILE A N 1
ATOM 564 C CA . ILE A 1 73 ? 9.764 9.536 -6.640 1.00 80.00 73 ILE A CA 1
ATOM 565 C C . ILE A 1 73 ? 11.207 9.961 -6.954 1.00 80.00 73 ILE A C 1
ATOM 567 O O . ILE A 1 73 ? 12.164 9.280 -6.578 1.00 80.00 73 ILE A O 1
ATOM 571 N N . LYS A 1 74 ? 11.370 11.075 -7.680 1.00 69.69 74 LYS A N 1
ATOM 572 C CA . LYS A 1 74 ? 12.689 11.625 -8.035 1.00 69.69 74 LYS A CA 1
ATOM 573 C C . LYS A 1 74 ? 13.485 11.939 -6.758 1.00 69.69 74 LYS A C 1
ATOM 575 O O . LYS A 1 74 ? 12.931 12.503 -5.822 1.00 69.69 74 LYS A O 1
ATOM 580 N N . GLY A 1 75 ? 14.766 11.569 -6.729 1.00 63.53 75 GLY A N 1
ATOM 581 C CA . GLY A 1 75 ? 15.654 11.791 -5.579 1.00 63.53 75 GLY A CA 1
ATOM 582 C C . GLY A 1 75 ? 15.712 10.647 -4.560 1.00 63.53 75 GLY A C 1
ATOM 583 O O . GLY A 1 75 ? 16.545 10.697 -3.662 1.00 63.53 75 GLY A O 1
ATOM 584 N N . PHE A 1 76 ? 14.897 9.593 -4.700 1.00 65.12 76 PHE A N 1
ATOM 585 C CA . PHE A 1 76 ? 15.086 8.382 -3.900 1.00 65.12 76 PHE A CA 1
ATOM 586 C C . PHE A 1 76 ? 16.122 7.460 -4.530 1.00 65.12 76 PHE A C 1
ATOM 588 O O . PHE A 1 76 ? 15.964 7.013 -5.666 1.00 65.12 76 PHE A O 1
ATOM 595 N N . THR A 1 77 ? 17.159 7.147 -3.758 1.00 64.62 77 THR A N 1
ATOM 596 C CA . THR A 1 77 ? 18.048 6.023 -4.029 1.00 64.62 77 THR A CA 1
ATOM 597 C C . THR A 1 77 ? 17.336 4.741 -3.609 1.00 64.62 77 THR A C 1
ATOM 599 O O . THR A 1 77 ? 16.775 4.646 -2.517 1.00 64.62 77 THR A O 1
ATOM 602 N N . ALA A 1 78 ? 17.302 3.768 -4.508 1.00 67.50 78 ALA A N 1
ATOM 603 C CA . ALA A 1 78 ? 16.739 2.454 -4.255 1.00 67.50 78 ALA A CA 1
ATOM 604 C C . ALA A 1 78 ? 17.791 1.406 -4.619 1.00 67.50 78 ALA A C 1
ATOM 606 O O . ALA A 1 78 ? 18.610 1.614 -5.517 1.00 67.50 78 ALA A O 1
ATOM 607 N N . THR A 1 79 ? 17.808 0.302 -3.881 1.00 75.06 79 THR A N 1
ATOM 608 C CA . THR A 1 79 ? 18.777 -0.775 -4.105 1.00 75.06 79 THR A CA 1
ATOM 609 C C . THR A 1 79 ? 18.374 -1.564 -5.340 1.00 75.06 79 THR A C 1
ATOM 611 O O . THR A 1 79 ? 17.256 -2.063 -5.374 1.00 75.06 79 THR A O 1
ATOM 614 N N . SER A 1 80 ? 19.260 -1.681 -6.334 1.00 72.06 80 SER A N 1
ATOM 615 C CA . SER A 1 80 ? 18.982 -2.388 -7.592 1.00 72.06 80 SER A CA 1
ATOM 616 C C . SER A 1 80 ? 18.411 -3.791 -7.358 1.00 72.06 80 SER A C 1
ATOM 618 O O . SER A 1 80 ? 18.929 -4.546 -6.535 1.00 72.06 80 SER A O 1
ATOM 620 N N . LEU A 1 81 ? 17.362 -4.137 -8.110 1.00 70.19 81 LEU A N 1
ATOM 621 C CA . LEU A 1 81 ? 16.763 -5.468 -8.137 1.00 70.19 81 LEU A CA 1
ATOM 622 C C . LEU A 1 81 ? 16.732 -6.004 -9.575 1.00 70.19 81 LEU A C 1
ATOM 624 O O . LEU A 1 81 ? 16.361 -5.260 -10.484 1.00 70.19 81 LEU A O 1
ATOM 628 N N . PRO A 1 82 ? 17.010 -7.301 -9.791 1.00 64.69 82 PRO A N 1
ATOM 629 C CA . PRO A 1 82 ? 16.883 -7.935 -11.104 1.00 64.69 82 PRO A CA 1
ATOM 630 C C . PRO A 1 82 ? 15.428 -8.294 -11.483 1.00 64.69 82 PRO A C 1
ATOM 632 O O . PRO A 1 82 ? 15.185 -8.874 -12.541 1.00 64.69 82 PRO A O 1
ATOM 635 N N . SER A 1 83 ? 14.444 -7.979 -10.636 1.00 73.75 83 SER A N 1
ATOM 636 C CA . SER A 1 83 ? 13.071 -8.488 -10.740 1.00 73.75 83 SER A CA 1
ATOM 637 C C . SER A 1 83 ? 12.161 -7.580 -11.577 1.00 73.75 83 SER A C 1
ATOM 639 O O . SER A 1 83 ? 12.025 -6.390 -11.285 1.00 73.75 83 SER A O 1
ATOM 641 N N . LYS A 1 84 ? 11.470 -8.148 -12.575 1.00 84.00 84 LYS A N 1
ATOM 642 C CA . LYS A 1 84 ? 10.382 -7.479 -13.315 1.00 84.00 84 LYS A CA 1
ATOM 643 C C . LYS A 1 84 ? 9.041 -7.726 -12.630 1.00 84.00 84 LYS A C 1
ATOM 645 O O . LYS A 1 84 ? 8.792 -8.828 -12.145 1.00 84.00 84 LYS A O 1
ATOM 650 N N . LEU A 1 85 ? 8.167 -6.724 -12.645 1.00 90.69 85 LEU A N 1
ATOM 651 C CA . LEU A 1 85 ? 6.779 -6.861 -12.209 1.00 90.69 85 LEU A CA 1
ATOM 652 C C . LEU A 1 85 ? 5.846 -6.868 -13.411 1.00 90.69 85 LEU A C 1
ATOM 654 O O . LEU A 1 85 ? 6.164 -6.302 -14.457 1.00 90.69 85 LEU A O 1
ATOM 658 N N . TYR A 1 86 ? 4.687 -7.490 -13.237 1.00 92.12 86 TYR A N 1
ATOM 659 C CA . TYR A 1 86 ? 3.679 -7.618 -14.278 1.00 92.12 86 TYR A CA 1
ATOM 660 C C . TYR A 1 86 ? 2.319 -7.204 -13.728 1.00 92.12 86 TYR A C 1
ATOM 662 O O . TYR A 1 86 ? 1.938 -7.603 -12.628 1.00 92.12 86 TYR A O 1
ATOM 670 N N . ALA A 1 87 ? 1.599 -6.396 -14.500 1.00 90.69 87 ALA A N 1
ATOM 671 C CA . ALA A 1 87 ? 0.195 -6.102 -14.245 1.00 90.69 87 ALA A CA 1
ATOM 672 C C . ALA A 1 87 ? -0.696 -7.297 -14.635 1.00 90.69 87 ALA A C 1
ATOM 674 O O . ALA A 1 87 ? -0.255 -8.226 -15.314 1.00 90.69 87 ALA A O 1
ATOM 675 N N . ALA A 1 88 ? -1.980 -7.243 -14.269 1.00 88.31 88 ALA A N 1
ATOM 676 C CA . ALA A 1 88 ? -2.959 -8.278 -14.623 1.00 88.31 88 ALA A CA 1
ATOM 677 C C . ALA A 1 88 ? -3.094 -8.485 -16.145 1.00 88.31 88 ALA A C 1
ATOM 679 O O . ALA A 1 88 ? -3.278 -9.603 -16.614 1.00 88.31 88 ALA A O 1
ATOM 680 N N . ASN A 1 89 ? -2.911 -7.422 -16.933 1.00 90.75 89 ASN A N 1
ATOM 681 C CA . ASN A 1 89 ? -2.891 -7.483 -18.397 1.00 90.75 89 ASN A CA 1
ATOM 682 C C . ASN A 1 89 ? -1.534 -7.935 -18.978 1.00 90.75 89 ASN A C 1
ATOM 684 O O . ASN A 1 89 ? -1.293 -7.753 -20.169 1.00 90.75 89 ASN A O 1
ATOM 688 N N . LYS A 1 90 ? -0.632 -8.478 -18.147 1.00 89.12 90 LYS A N 1
ATOM 689 C CA . LYS A 1 90 ? 0.731 -8.914 -18.498 1.00 89.12 90 LYS A CA 1
ATOM 690 C C . LYS A 1 90 ? 1.674 -7.794 -18.953 1.00 89.12 90 LYS A C 1
ATOM 692 O O . LYS A 1 90 ? 2.796 -8.083 -19.367 1.00 89.12 90 LYS A O 1
ATOM 697 N N . ALA A 1 91 ? 1.276 -6.524 -18.849 1.00 90.81 91 ALA A N 1
ATOM 698 C CA . ALA A 1 91 ? 2.178 -5.414 -19.124 1.00 90.81 91 ALA A CA 1
ATOM 699 C C . ALA A 1 91 ? 3.322 -5.392 -18.102 1.00 90.81 91 ALA A C 1
ATOM 701 O O . ALA A 1 91 ? 3.101 -5.556 -16.899 1.00 90.81 91 ALA A O 1
ATOM 702 N N . VAL A 1 92 ? 4.542 -5.166 -18.590 1.00 91.94 92 VAL A N 1
ATOM 703 C CA . VAL A 1 92 ? 5.726 -5.028 -17.739 1.00 91.94 92 VAL A CA 1
ATOM 704 C C . VAL A 1 92 ? 5.645 -3.708 -16.980 1.00 91.94 92 VAL A C 1
ATOM 706 O O . VAL A 1 92 ? 5.493 -2.642 -17.576 1.00 91.94 92 VAL A O 1
ATOM 709 N N . ILE A 1 93 ? 5.803 -3.777 -15.664 1.00 91.19 93 ILE A N 1
ATOM 710 C CA . ILE A 1 93 ? 5.947 -2.613 -14.797 1.00 91.19 93 ILE A CA 1
ATOM 711 C C . ILE A 1 93 ? 7.431 -2.478 -14.456 1.00 91.19 93 ILE A C 1
ATOM 713 O O . ILE A 1 93 ? 8.009 -3.339 -13.787 1.00 91.19 93 ILE A O 1
ATOM 717 N N . SER A 1 94 ? 8.051 -1.389 -14.911 1.00 90.69 94 SER A N 1
ATOM 718 C CA . SER A 1 94 ? 9.455 -1.098 -14.613 1.00 90.69 94 SER A CA 1
ATOM 719 C C . SER A 1 94 ? 9.677 -0.937 -13.111 1.00 90.69 94 SER A C 1
ATOM 721 O O . SER A 1 94 ? 8.949 -0.191 -12.448 1.00 90.69 94 SER A O 1
ATOM 723 N N . THR A 1 95 ? 10.710 -1.600 -12.601 1.00 91.31 95 THR A N 1
ATOM 724 C CA . THR A 1 95 ? 11.177 -1.527 -11.216 1.00 91.31 95 THR A CA 1
ATOM 725 C C . THR A 1 95 ? 12.467 -0.723 -11.126 1.00 91.31 95 THR A C 1
ATOM 727 O O . THR A 1 95 ? 13.208 -0.583 -12.097 1.00 91.31 95 THR A O 1
ATOM 730 N N . TYR A 1 96 ? 12.717 -0.153 -9.952 1.00 89.38 96 TYR A N 1
ATOM 731 C CA . TYR A 1 96 ? 13.845 0.746 -9.704 1.00 89.38 96 TYR A CA 1
ATOM 732 C C . TYR A 1 96 ? 14.594 0.405 -8.416 1.00 89.38 96 TYR A C 1
ATOM 734 O O . TYR A 1 96 ? 15.471 1.160 -8.011 1.00 89.38 96 TYR A O 1
ATOM 742 N N . GLY A 1 97 ? 14.245 -0.715 -7.780 1.00 90.62 97 GLY A N 1
ATOM 743 C CA . GLY A 1 97 ? 14.871 -1.210 -6.564 1.00 90.62 97 GLY A CA 1
ATOM 744 C C . GLY A 1 97 ? 13.910 -1.355 -5.393 1.00 90.62 97 GLY A C 1
ATOM 745 O O . GLY A 1 97 ? 12.699 -1.366 -5.591 1.00 90.62 97 GLY A O 1
ATOM 746 N N . GLU A 1 98 ? 14.435 -1.445 -4.174 1.00 91.81 98 GLU A N 1
ATOM 747 C CA . GLU A 1 98 ? 13.632 -1.525 -2.945 1.00 91.81 98 GLU A CA 1
ATOM 748 C C . GLU A 1 98 ? 13.816 -0.323 -2.030 1.00 91.81 98 GLU A C 1
ATOM 750 O O . GLU A 1 98 ? 14.852 0.348 -2.036 1.00 91.81 98 GLU A O 1
ATOM 755 N N . LYS A 1 99 ? 12.812 -0.097 -1.182 1.00 90.44 99 LYS A N 1
ATOM 756 C CA . LYS A 1 99 ? 12.871 0.869 -0.096 1.00 90.44 99 LYS A CA 1
ATOM 757 C C . LYS A 1 99 ? 12.069 0.398 1.112 1.00 90.44 99 LYS A C 1
ATOM 759 O O . LYS A 1 99 ? 10.898 0.046 0.993 1.00 90.44 99 LYS A O 1
ATOM 764 N N . ALA A 1 100 ? 12.681 0.459 2.292 1.00 92.00 100 ALA A N 1
ATOM 765 C CA . ALA A 1 100 ? 11.968 0.263 3.547 1.00 92.00 100 ALA A CA 1
ATOM 766 C C . ALA A 1 100 ? 11.093 1.484 3.866 1.00 92.00 100 ALA A C 1
ATOM 768 O O . ALA A 1 100 ? 11.546 2.630 3.784 1.00 92.00 100 ALA A O 1
ATOM 769 N N . LEU A 1 101 ? 9.844 1.233 4.242 1.00 91.12 101 LEU A N 1
ATOM 770 C CA . LEU A 1 101 ? 8.900 2.252 4.672 1.00 91.12 101 LEU A CA 1
ATOM 771 C C . LEU A 1 101 ? 8.238 1.827 5.979 1.00 91.12 101 LEU A C 1
ATOM 773 O O . LEU A 1 101 ? 7.921 0.657 6.186 1.00 91.12 101 LEU A O 1
ATOM 777 N N . GLU A 1 102 ? 8.012 2.811 6.842 1.00 93.38 102 GLU A N 1
ATOM 778 C CA . GLU A 1 102 ? 7.202 2.667 8.041 1.00 93.38 102 GLU A CA 1
ATOM 779 C C . GLU A 1 102 ? 5.858 3.366 7.828 1.00 93.38 102 GLU A C 1
ATOM 781 O O . GLU A 1 102 ? 5.795 4.568 7.548 1.00 93.38 102 GLU A O 1
ATOM 786 N N . LEU A 1 103 ? 4.778 2.599 7.945 1.00 92.19 103 LEU A N 1
ATOM 787 C CA . LEU A 1 103 ? 3.411 3.086 7.850 1.00 92.19 103 LEU A CA 1
ATOM 788 C C . LEU A 1 103 ? 2.782 3.166 9.244 1.00 92.19 103 LEU A C 1
ATOM 790 O O . LEU A 1 103 ? 2.959 2.272 10.069 1.00 92.19 103 LEU A O 1
ATOM 794 N N . ASP A 1 104 ? 2.044 4.244 9.499 1.00 93.00 104 ASP A N 1
ATOM 795 C CA . ASP A 1 104 ? 1.256 4.443 10.716 1.00 93.00 104 ASP A CA 1
ATOM 796 C C . ASP A 1 104 ? -0.200 4.694 10.321 1.00 93.00 104 ASP A C 1
ATOM 798 O O . ASP A 1 104 ? -0.529 5.735 9.754 1.00 93.00 104 ASP A O 1
ATOM 802 N N . PHE A 1 105 ? -1.069 3.726 10.608 1.00 90.62 105 PHE A N 1
ATOM 803 C CA . PHE A 1 105 ? -2.505 3.808 10.327 1.00 90.62 105 PHE A CA 1
ATOM 804 C C . PHE A 1 105 ? -3.337 4.176 11.562 1.00 90.62 105 PHE A C 1
ATOM 806 O O . PHE A 1 105 ? -4.557 4.019 11.549 1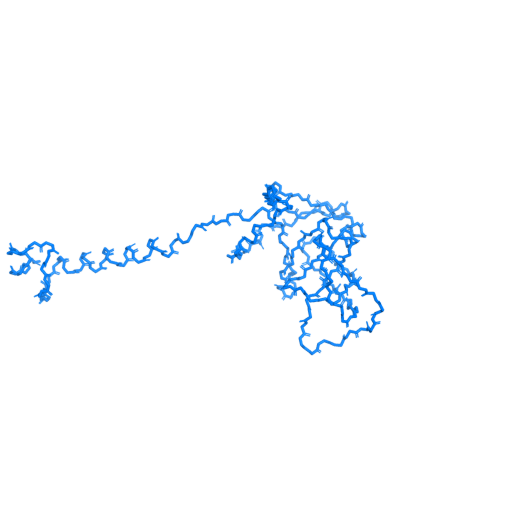.00 90.62 105 PHE A O 1
ATOM 813 N N . ASN A 1 106 ? -2.697 4.650 12.637 1.00 91.06 106 ASN A N 1
ATOM 814 C CA . ASN A 1 106 ? -3.329 4.952 13.920 1.00 91.06 106 ASN A CA 1
ATOM 815 C C . ASN A 1 106 ? -3.977 3.721 14.591 1.00 91.06 106 ASN A C 1
ATOM 817 O O . ASN A 1 106 ? -5.033 3.821 15.211 1.00 91.06 106 ASN A O 1
ATOM 821 N N . LEU A 1 107 ? -3.330 2.560 14.465 1.00 91.94 107 LEU A N 1
ATOM 822 C CA . LEU A 1 107 ? -3.763 1.270 15.026 1.00 91.94 107 LEU A CA 1
ATOM 823 C C . LEU A 1 107 ? -2.876 0.819 16.199 1.00 91.94 107 LEU A C 1
ATOM 825 O O . LEU A 1 107 ? -2.722 -0.373 16.452 1.00 91.94 107 LEU A O 1
ATOM 829 N N . GLN A 1 108 ? -2.275 1.795 16.893 1.00 90.44 108 GLN A N 1
ATOM 830 C CA . GLN A 1 108 ? -1.384 1.624 18.051 1.00 90.44 108 GLN A CA 1
ATOM 831 C C . GLN A 1 108 ? -0.079 0.854 17.787 1.00 90.44 108 GLN A C 1
ATOM 833 O O . GLN A 1 108 ? 0.634 0.508 18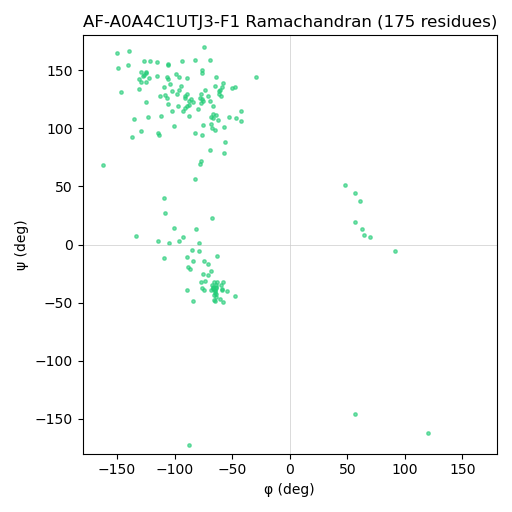.725 1.00 90.44 108 GLN A O 1
ATOM 838 N N . ARG A 1 109 ? 0.293 0.637 16.522 1.00 92.06 109 ARG A N 1
ATOM 839 C CA . ARG A 1 109 ? 1.617 0.126 16.154 1.00 92.06 109 ARG A CA 1
ATOM 840 C C . ARG A 1 109 ? 2.070 0.623 14.787 1.00 92.06 109 ARG A C 1
ATOM 842 O O . ARG A 1 109 ? 1.279 1.145 14.005 1.00 92.06 109 ARG A O 1
ATOM 849 N N . GLN A 1 110 ? 3.363 0.463 14.532 1.00 91.44 110 GLN A N 1
ATOM 850 C CA . GLN A 1 110 ? 4.009 0.814 13.271 1.00 91.44 110 GLN A CA 1
ATOM 851 C C . GLN A 1 110 ? 4.129 -0.418 12.372 1.00 91.44 110 GLN A C 1
ATOM 853 O O . GLN A 1 110 ? 4.411 -1.518 12.848 1.00 91.44 110 GLN A O 1
ATOM 858 N N . TYR A 1 111 ? 3.977 -0.215 11.067 1.00 95.38 111 TYR A N 1
ATOM 859 C CA . TYR A 1 111 ? 4.043 -1.267 10.057 1.00 95.38 111 TYR A CA 1
ATOM 860 C C . TYR A 1 111 ? 5.261 -1.038 9.164 1.00 95.38 111 TYR A C 1
ATOM 862 O O . TYR A 1 111 ? 5.231 -0.216 8.247 1.00 95.38 111 TYR A O 1
ATOM 870 N N . LYS A 1 112 ? 6.363 -1.721 9.482 1.00 95.62 112 LYS A N 1
ATOM 871 C CA . LYS A 1 112 ? 7.619 -1.650 8.726 1.00 95.62 112 LYS A CA 1
ATOM 872 C C . LYS A 1 112 ? 7.638 -2.722 7.646 1.00 95.62 112 LYS A C 1
ATOM 874 O O . LYS A 1 112 ? 7.506 -3.899 7.960 1.00 95.62 112 LYS A O 1
ATOM 879 N N . CYS A 1 113 ? 7.869 -2.325 6.400 1.00 93.62 113 CYS A N 1
ATOM 880 C CA .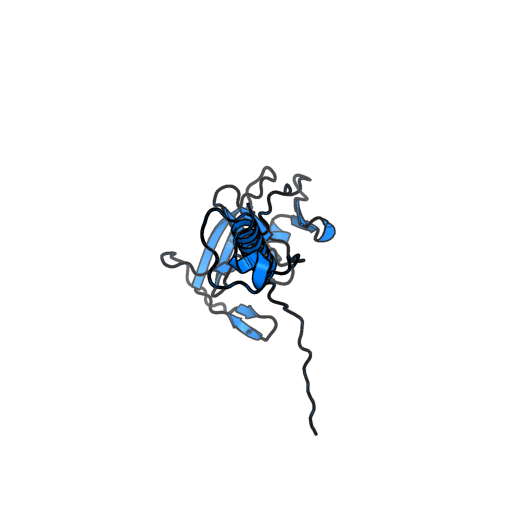 CYS A 1 113 ? 7.954 -3.254 5.278 1.00 93.62 113 CYS A CA 1
ATOM 881 C C . CYS A 1 113 ? 8.916 -2.736 4.201 1.00 93.62 113 CYS A C 1
ATOM 883 O O . CYS A 1 113 ? 9.115 -1.527 4.060 1.00 93.62 113 CYS A O 1
ATOM 885 N N . LYS A 1 114 ? 9.526 -3.654 3.444 1.00 93.38 114 LYS A N 1
ATOM 886 C CA . LYS A 1 114 ? 10.279 -3.328 2.231 1.00 93.38 114 LYS A CA 1
ATOM 887 C C . LYS A 1 114 ? 9.321 -3.305 1.048 1.00 93.38 114 LYS A C 1
ATOM 889 O O . LYS A 1 114 ? 8.661 -4.294 0.769 1.00 93.38 114 LYS A O 1
ATOM 894 N N . PHE A 1 115 ? 9.278 -2.181 0.352 1.00 94.44 115 PHE A N 1
ATOM 895 C CA . PHE A 1 115 ? 8.486 -2.004 -0.854 1.00 94.44 115 PHE A CA 1
ATOM 896 C C . PHE A 1 115 ? 9.390 -2.015 -2.080 1.00 94.44 115 PHE A C 1
ATOM 898 O O . PHE A 1 115 ? 10.462 -1.404 -2.067 1.00 94.44 115 PHE A O 1
ATOM 905 N N . THR A 1 116 ? 8.920 -2.614 -3.171 1.00 94.50 116 THR A N 1
ATOM 906 C CA . THR A 1 116 ? 9.563 -2.461 -4.480 1.00 94.50 116 THR A CA 1
ATOM 907 C C . THR A 1 116 ? 9.187 -1.109 -5.085 1.00 94.50 116 THR A C 1
ATOM 909 O O . THR A 1 116 ? 8.013 -0.774 -5.222 1.00 94.50 116 THR A O 1
ATOM 912 N N . VAL A 1 117 ? 10.171 -0.307 -5.475 1.00 93.06 117 VAL A N 1
ATOM 913 C CA . VAL A 1 117 ? 9.956 0.952 -6.192 1.00 93.06 117 VAL A CA 1
ATOM 914 C C . VAL A 1 117 ? 9.644 0.634 -7.649 1.00 93.06 117 VAL A C 1
ATOM 916 O O . VAL A 1 117 ? 10.447 0.006 -8.337 1.00 93.06 117 VAL A O 1
ATOM 919 N N . ALA A 1 118 ? 8.490 1.081 -8.133 1.00 92.56 118 ALA A N 1
ATOM 920 C CA . ALA A 1 118 ? 7.969 0.738 -9.449 1.00 92.56 118 ALA A CA 1
ATOM 921 C C . ALA A 1 118 ? 7.314 1.938 -10.149 1.00 92.56 118 ALA A C 1
ATOM 923 O O . ALA A 1 118 ? 7.036 2.979 -9.543 1.00 92.56 118 ALA A O 1
ATOM 924 N N . ASN A 1 119 ? 7.063 1.799 -11.453 1.00 90.44 119 ASN A N 1
ATOM 925 C CA . ASN A 1 119 ? 6.340 2.793 -12.244 1.00 90.44 119 ASN A CA 1
ATOM 926 C C . ASN A 1 119 ? 4.824 2.716 -11.987 1.00 90.44 119 ASN A C 1
ATOM 928 O O . ASN A 1 119 ? 4.062 2.238 -12.824 1.00 90.44 119 ASN A O 1
ATOM 932 N N . VAL A 1 120 ? 4.400 3.159 -10.804 1.00 90.19 120 VAL A N 1
ATOM 933 C CA . VAL A 1 120 ? 2.997 3.236 -10.374 1.00 90.19 120 VAL A CA 1
ATOM 934 C C . VAL A 1 120 ? 2.668 4.650 -9.893 1.00 90.19 120 VAL A C 1
ATOM 936 O O . VAL A 1 120 ? 3.564 5.404 -9.521 1.00 90.19 120 VAL A O 1
ATOM 939 N N . SER A 1 121 ? 1.387 5.027 -9.890 1.00 89.25 121 SER A N 1
ATOM 940 C CA . SER A 1 121 ? 0.947 6.379 -9.502 1.00 89.25 121 SER A CA 1
ATOM 941 C C . SER A 1 121 ? 0.715 6.555 -7.999 1.00 89.25 121 SER A C 1
ATOM 943 O O . SER A 1 121 ? 0.719 7.682 -7.505 1.00 89.25 121 SER A O 1
ATOM 945 N N . LYS A 1 122 ? 0.503 5.459 -7.262 1.00 90.25 122 LYS A N 1
ATOM 946 C CA . LYS A 1 122 ? 0.263 5.455 -5.813 1.00 90.25 122 LYS A CA 1
ATOM 947 C C . LYS A 1 122 ? 0.985 4.287 -5.145 1.00 90.25 122 LYS A C 1
ATOM 949 O O . LYS A 1 122 ? 1.209 3.276 -5.805 1.00 90.25 122 LYS A O 1
ATOM 954 N N . PRO A 1 123 ? 1.323 4.400 -3.850 1.00 93.62 123 PRO A N 1
ATOM 955 C CA . PRO A 1 123 ? 1.730 3.256 -3.044 1.00 93.62 123 PRO A CA 1
ATOM 956 C C . PRO A 1 123 ? 0.640 2.189 -3.017 1.00 93.62 123 PRO A C 1
ATOM 958 O O . PRO A 1 123 ? -0.539 2.526 -2.867 1.00 93.62 123 PRO A O 1
ATOM 961 N N . ILE A 1 124 ? 1.043 0.926 -3.109 1.00 96.56 124 ILE A N 1
ATOM 962 C CA . ILE A 1 124 ? 0.144 -0.224 -3.057 1.00 96.56 124 ILE A CA 1
ATOM 963 C C . ILE A 1 124 ? 0.684 -1.209 -2.017 1.00 96.56 124 ILE A C 1
ATOM 965 O O . ILE A 1 124 ? 1.617 -1.953 -2.320 1.00 96.56 124 ILE A O 1
ATOM 969 N N . PRO A 1 125 ? 0.162 -1.200 -0.777 1.00 96.50 125 PRO A N 1
ATOM 970 C CA . PRO A 1 125 ? 0.372 -2.278 0.176 1.00 96.50 125 PRO A CA 1
ATOM 971 C C . PRO A 1 125 ? -0.372 -3.517 -0.333 1.00 96.50 125 PRO A C 1
ATOM 973 O O . PRO A 1 125 ? -1.606 -3.534 -0.377 1.00 96.50 125 PRO A O 1
ATOM 976 N N . GLY A 1 126 ? 0.407 -4.500 -0.771 1.00 97.12 126 GLY A N 1
ATOM 977 C CA . GLY A 1 126 ? -0.059 -5.750 -1.352 1.00 97.12 126 GLY A CA 1
ATOM 978 C C . GLY A 1 126 ? -0.326 -6.835 -0.310 1.00 97.12 126 GLY A C 1
ATOM 979 O O . GLY A 1 126 ? -0.271 -6.618 0.905 1.00 97.12 126 GLY A O 1
ATOM 980 N N . ALA A 1 127 ? -0.594 -8.040 -0.799 1.00 97.56 127 ALA A N 1
ATOM 981 C CA . ALA A 1 127 ? -0.867 -9.223 0.003 1.00 97.56 127 ALA A CA 1
ATOM 982 C C . ALA A 1 127 ? 0.297 -9.599 0.938 1.00 97.56 127 ALA A C 1
ATOM 984 O O . ALA A 1 127 ? 0.047 -10.043 2.058 1.00 97.56 127 ALA A O 1
ATOM 985 N N . ASP A 1 128 ? 1.551 -9.390 0.528 1.00 97.31 128 ASP A N 1
ATOM 986 C CA . ASP A 1 128 ? 2.745 -9.583 1.361 1.00 97.31 128 ASP A CA 1
ATOM 987 C C . ASP A 1 128 ? 2.721 -8.729 2.639 1.00 97.31 128 ASP A C 1
ATOM 989 O O . ASP A 1 128 ? 2.887 -9.256 3.740 1.00 97.31 128 ASP A O 1
ATOM 993 N N . PHE A 1 129 ? 2.444 -7.431 2.511 1.00 97.69 129 PHE A N 1
ATOM 994 C CA . PHE A 1 129 ? 2.334 -6.491 3.622 1.00 97.69 129 PHE A CA 1
ATOM 995 C C . PHE A 1 129 ? 1.142 -6.831 4.514 1.00 97.69 129 PHE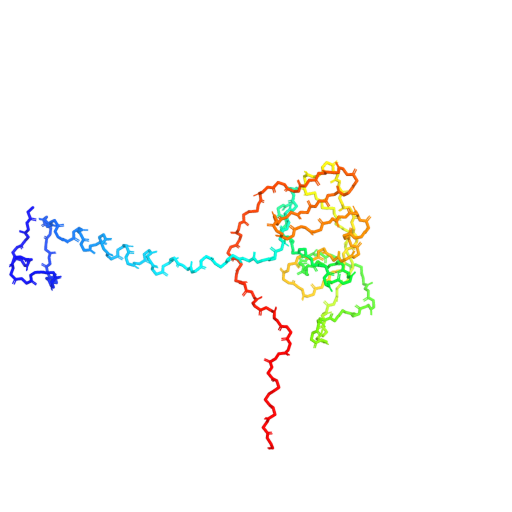 A C 1
ATOM 997 O O . PHE A 1 129 ? 1.281 -6.901 5.738 1.00 97.69 129 PHE A O 1
ATOM 1004 N N . LEU A 1 130 ? -0.023 -7.076 3.907 1.00 97.69 130 LEU A N 1
ATOM 1005 C CA . LEU A 1 130 ? -1.250 -7.401 4.635 1.00 97.69 130 LEU A CA 1
ATOM 1006 C C . LEU A 1 130 ? -1.088 -8.686 5.453 1.00 97.69 130 LEU A C 1
ATOM 1008 O O . LEU A 1 130 ? -1.400 -8.701 6.644 1.00 97.69 130 LEU A O 1
ATOM 1012 N N . LYS A 1 131 ? -0.531 -9.740 4.844 1.00 97.75 131 LYS A N 1
ATOM 1013 C CA . LYS A 1 131 ? -0.267 -11.020 5.508 1.00 97.75 131 LYS A CA 1
ATOM 1014 C C . LYS A 1 131 ? 0.774 -10.873 6.612 1.00 97.75 131 LYS A C 1
ATOM 1016 O O . LYS A 1 131 ? 0.537 -11.332 7.725 1.00 97.75 131 LYS A O 1
ATOM 1021 N N . HIS A 1 132 ? 1.906 -10.226 6.327 1.00 97.25 132 HIS A N 1
ATOM 1022 C CA . HIS A 1 132 ? 2.993 -10.061 7.294 1.00 97.25 132 HIS A CA 1
ATOM 1023 C C . HIS A 1 132 ? 2.534 -9.325 8.562 1.00 97.25 132 HIS A C 1
ATOM 1025 O O . HIS A 1 132 ? 2.919 -9.685 9.674 1.00 97.25 132 HIS A O 1
ATOM 1031 N N . HIS A 1 133 ? 1.666 -8.325 8.405 1.00 97.00 133 HIS A N 1
ATOM 1032 C CA . HIS A 1 133 ? 1.166 -7.523 9.516 1.00 97.00 133 HIS A CA 1
ATOM 1033 C C . HIS A 1 133 ? -0.184 -7.973 10.084 1.00 97.00 133 HIS A C 1
ATOM 1035 O O . HIS A 1 133 ? -0.657 -7.327 11.019 1.00 97.00 133 HIS A O 1
ATOM 1041 N N . GLN A 1 134 ? -0.760 -9.071 9.579 1.00 97.38 134 GLN A N 1
ATOM 1042 C CA . GLN A 1 134 ? -2.055 -9.624 10.005 1.00 97.38 134 GLN A CA 1
ATOM 1043 C C . GLN A 1 134 ? -3.205 -8.610 9.882 1.00 97.38 134 GLN A C 1
ATOM 1045 O O . GLN A 1 134 ? -4.024 -8.438 10.785 1.00 97.38 134 GLN A O 1
ATOM 1050 N N . LEU A 1 135 ? -3.237 -7.909 8.749 1.00 96.69 135 LEU A N 1
ATOM 1051 C CA . LEU A 1 135 ? -4.223 -6.879 8.453 1.00 96.69 135 LEU A CA 1
ATOM 1052 C C . LEU A 1 135 ? -5.373 -7.460 7.625 1.00 96.69 135 LEU A C 1
ATOM 1054 O O . LEU A 1 135 ? -5.154 -8.131 6.617 1.00 96.69 135 LEU A O 1
ATOM 1058 N N . VAL A 1 136 ? -6.603 -7.153 8.028 1.00 96.25 136 VAL A N 1
ATOM 1059 C CA . VAL A 1 136 ? -7.838 -7.578 7.364 1.00 96.25 136 VAL A CA 1
ATOM 1060 C C . VAL A 1 136 ?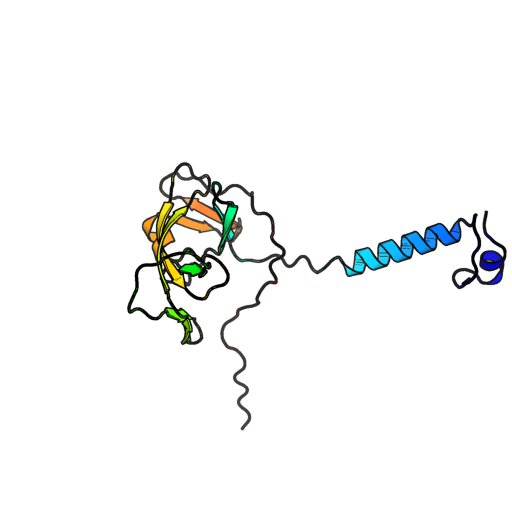 -8.483 -6.386 6.665 1.00 96.25 136 VAL A C 1
ATOM 1062 O O . VAL A 1 136 ? -8.709 -5.331 7.262 1.00 96.25 136 VAL A O 1
ATOM 1065 N N . VAL A 1 137 ? -8.807 -6.563 5.384 1.00 95.19 137 VAL A N 1
ATOM 1066 C CA . VAL A 1 137 ? -9.473 -5.553 4.555 1.00 95.19 137 VAL A CA 1
ATOM 1067 C C . VAL A 1 137 ? -10.986 -5.708 4.673 1.00 95.19 137 VAL A C 1
ATOM 1069 O O . VAL A 1 137 ? -11.544 -6.730 4.285 1.00 95.19 137 VAL A O 1
ATOM 1072 N N . VAL A 1 138 ? -11.670 -4.673 5.166 1.00 92.31 138 VAL A N 1
ATOM 1073 C CA . VAL A 1 138 ? -13.134 -4.652 5.292 1.00 92.31 138 VAL A CA 1
ATOM 1074 C C . VAL A 1 138 ? -13.711 -3.595 4.354 1.00 92.31 138 VAL A C 1
ATOM 1076 O O . VAL A 1 138 ? -13.831 -2.421 4.707 1.00 92.31 138 VAL A O 1
ATOM 1079 N N . LEU A 1 139 ? -14.101 -4.009 3.145 1.00 90.12 139 LEU A N 1
ATOM 1080 C CA . LEU A 1 139 ? -14.606 -3.096 2.109 1.00 90.12 139 LEU A CA 1
ATOM 1081 C C . LEU A 1 139 ? -15.947 -2.448 2.481 1.00 90.12 139 LEU A C 1
ATOM 1083 O O . LEU A 1 139 ? -16.131 -1.259 2.227 1.00 90.12 139 LEU A O 1
ATOM 1087 N N . LYS A 1 140 ? -16.851 -3.189 3.146 1.00 87.00 140 LYS A N 1
ATOM 1088 C CA . LYS A 1 140 ? -18.182 -2.692 3.556 1.00 87.00 140 LYS A CA 1
ATOM 1089 C C . LYS A 1 140 ? -18.099 -1.406 4.381 1.00 87.00 140 LYS A C 1
ATOM 1091 O O . LYS A 1 140 ? -18.913 -0.511 4.201 1.00 87.00 140 LYS A O 1
ATOM 1096 N N . SER A 1 141 ? -17.120 -1.322 5.280 1.00 85.88 141 SER A N 1
ATOM 1097 C CA . SER A 1 141 ? -16.889 -0.147 6.125 1.00 85.88 141 SER A CA 1
ATOM 1098 C C . SER A 1 141 ? -15.694 0.694 5.676 1.00 85.88 141 SER A C 1
ATOM 1100 O O . SER A 1 141 ? -15.390 1.682 6.335 1.00 85.88 141 SER A O 1
ATOM 1102 N N . LYS A 1 142 ? -15.025 0.310 4.578 1.00 87.56 142 LYS A N 1
ATOM 1103 C CA . LYS A 1 142 ? -13.769 0.891 4.080 1.00 87.56 142 LYS A CA 1
ATOM 1104 C C . LYS A 1 142 ? -12.722 1.046 5.185 1.00 87.56 142 LYS A C 1
ATOM 1106 O O . LYS A 1 142 ? -12.151 2.119 5.375 1.00 87.56 142 LYS A O 1
ATOM 1111 N N . LYS A 1 143 ? -12.480 -0.036 5.926 1.00 91.38 143 LYS A N 1
ATOM 1112 C CA . LYS A 1 143 ? -11.533 -0.054 7.046 1.00 91.38 143 LYS A CA 1
ATOM 1113 C C . LYS A 1 143 ? -10.493 -1.140 6.880 1.00 91.38 143 LYS A C 1
ATOM 1115 O O . LYS A 1 143 ? -10.766 -2.210 6.339 1.00 91.38 143 LYS A O 1
ATOM 1120 N N . LEU A 1 144 ? -9.314 -0.847 7.410 1.00 93.69 144 LEU A N 1
ATOM 1121 C CA . LEU A 1 144 ? -8.299 -1.843 7.694 1.00 93.69 144 LEU A CA 1
ATOM 1122 C C . LEU A 1 144 ? -8.407 -2.208 9.173 1.00 93.69 144 LEU A C 1
ATOM 1124 O O . LEU A 1 144 ? -8.472 -1.316 10.020 1.00 93.69 144 LEU A O 1
ATOM 1128 N N . MET A 1 145 ? -8.472 -3.499 9.466 1.00 95.00 145 MET A N 1
ATOM 1129 C CA . MET A 1 145 ? -8.493 -4.036 10.822 1.00 95.00 145 MET A CA 1
ATOM 1130 C C . MET A 1 145 ? -7.163 -4.729 11.099 1.00 95.00 145 MET A C 1
ATOM 1132 O O . MET A 1 145 ? -6.671 -5.467 10.252 1.00 95.00 145 MET A O 1
ATOM 1136 N N . ASP A 1 146 ? -6.584 -4.488 12.267 1.00 95.56 146 ASP A N 1
ATOM 1137 C CA . ASP A 1 146 ? -5.395 -5.197 12.732 1.00 95.56 146 ASP A CA 1
ATOM 1138 C C . ASP A 1 146 ? -5.820 -6.331 13.662 1.00 95.56 146 ASP A C 1
ATOM 1140 O O . ASP A 1 146 ? -6.430 -6.086 14.702 1.00 95.56 146 ASP A O 1
ATOM 1144 N N . ASN A 1 147 ? -5.502 -7.569 13.284 1.00 94.56 147 ASN A N 1
ATOM 1145 C CA . ASN A 1 147 ? -5.854 -8.757 14.058 1.00 94.56 147 ASN A CA 1
ATOM 1146 C C . ASN A 1 147 ? -5.042 -8.887 15.361 1.00 94.56 147 ASN A C 1
ATOM 1148 O O . ASN A 1 147 ? -5.415 -9.645 16.249 1.00 94.56 147 ASN A O 1
ATOM 1152 N N . VAL A 1 148 ? -3.927 -8.158 15.489 1.00 93.69 148 VAL A N 1
ATOM 1153 C CA . VAL A 1 148 ? -3.089 -8.156 16.696 1.00 93.69 148 VAL A CA 1
ATOM 1154 C C . VAL A 1 148 ? -3.629 -7.174 17.731 1.00 93.69 148 VAL A C 1
ATOM 1156 O O . VAL A 1 148 ? -3.774 -7.531 18.896 1.00 93.69 148 VAL A O 1
ATOM 1159 N N . SER A 1 149 ? -3.932 -5.934 17.330 1.00 91.88 149 SER A N 1
ATOM 1160 C CA . SER A 1 149 ? -4.451 -4.912 18.256 1.00 91.88 149 SER A CA 1
ATOM 1161 C C . SER A 1 149 ? -5.978 -4.903 18.371 1.00 91.88 149 SER A C 1
ATOM 1163 O O . SER A 1 149 ? -6.513 -4.236 19.253 1.00 91.88 149 SER A O 1
ATOM 1165 N N . ASN A 1 150 ? -6.690 -5.622 17.496 1.00 91.94 150 ASN A N 1
ATOM 1166 C C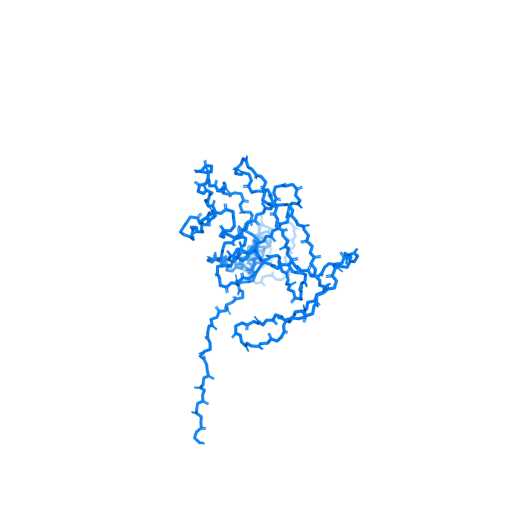A . ASN A 1 150 ? -8.151 -5.584 17.344 1.00 91.94 150 ASN A CA 1
ATOM 1167 C C . ASN A 1 150 ? -8.711 -4.180 17.053 1.00 91.94 150 ASN A C 1
ATOM 1169 O O . ASN A 1 150 ? -9.901 -3.908 17.234 1.00 91.94 150 ASN A O 1
ATOM 1173 N N . LEU A 1 151 ? -7.858 -3.271 16.576 1.00 93.44 151 LEU A N 1
ATOM 1174 C CA . LEU A 1 151 ? -8.245 -1.924 16.186 1.00 93.44 151 LEU A CA 1
ATOM 1175 C C . LEU A 1 151 ? -8.559 -1.859 14.698 1.00 93.44 151 LEU A C 1
ATOM 1177 O O . LEU A 1 151 ? -8.099 -2.660 13.888 1.00 93.44 151 LEU A O 1
ATOM 1181 N N . LYS A 1 152 ? -9.340 -0.846 14.332 1.00 92.75 152 LYS A N 1
ATOM 1182 C CA . LYS A 1 152 ? -9.709 -0.550 12.949 1.00 92.75 152 LYS A CA 1
ATOM 1183 C C . LYS A 1 152 ? -9.441 0.908 12.635 1.00 92.75 152 LYS A C 1
ATOM 1185 O O . LYS A 1 152 ? -9.552 1.762 13.514 1.00 92.75 152 LYS A O 1
ATOM 1190 N N . THR A 1 153 ? -9.103 1.196 11.384 1.00 89.44 153 THR A N 1
ATOM 1191 C CA . THR A 1 153 ? -8.814 2.568 10.963 1.00 89.44 153 THR A CA 1
ATOM 1192 C C . THR A 1 153 ? -10.045 3.440 11.192 1.00 89.44 153 THR A C 1
ATOM 1194 O O . THR A 1 153 ? -11.165 3.059 10.833 1.00 89.44 153 THR A O 1
ATOM 1197 N N . ASN A 1 154 ? -9.848 4.611 11.800 1.00 73.62 154 ASN A N 1
ATOM 1198 C CA . ASN A 1 154 ? -10.913 5.601 11.927 1.00 73.62 154 ASN A CA 1
ATOM 1199 C C . ASN A 1 154 ? -11.247 6.207 10.560 1.00 73.62 154 ASN A C 1
ATOM 1201 O O . ASN A 1 154 ? -10.438 6.174 9.636 1.00 73.62 154 ASN A O 1
ATOM 1205 N N . GLU A 1 155 ? -12.449 6.766 10.448 1.00 58.12 155 GLU A N 1
ATOM 1206 C CA . GLU A 1 155 ? -13.088 7.265 9.220 1.00 58.12 155 GLU A CA 1
ATOM 1207 C C . GLU A 1 155 ? -12.414 8.509 8.600 1.00 58.12 155 GLU A C 1
ATOM 1209 O O . GLU A 1 155 ? -13.026 9.254 7.845 1.00 58.12 155 GLU A O 1
ATOM 1214 N N . TYR A 1 156 ? -11.132 8.748 8.885 1.00 46.62 156 TYR A N 1
ATOM 1215 C CA . TYR A 1 156 ? -10.379 9.884 8.363 1.00 46.62 156 TYR A CA 1
ATOM 1216 C C . TYR A 1 156 ? -9.858 9.607 6.948 1.00 46.62 156 TYR A C 1
ATOM 1218 O O . TYR A 1 156 ? -8.664 9.677 6.657 1.00 46.62 156 TYR A O 1
ATOM 1226 N N . LEU A 1 157 ? -10.774 9.274 6.043 1.00 46.53 157 LEU A N 1
ATOM 1227 C CA . LEU A 1 157 ? -10.508 9.285 4.616 1.00 46.53 157 LEU A CA 1
ATOM 1228 C C . LEU A 1 157 ? -11.114 10.567 4.064 1.00 46.53 157 LEU A C 1
ATOM 1230 O O . LEU A 1 157 ? -12.317 10.651 3.833 1.00 46.53 157 LEU A O 1
ATOM 1234 N N . LYS A 1 158 ? -10.263 11.573 3.815 1.00 40.34 158 LYS A N 1
ATOM 1235 C CA . LYS A 1 158 ? -10.575 12.553 2.773 1.00 40.34 158 LYS A CA 1
ATOM 1236 C C . LYS A 1 158 ? -10.873 11.725 1.531 1.00 40.34 158 LYS A C 1
ATOM 1238 O O . LYS A 1 158 ? -9.965 11.093 0.990 1.00 40.34 158 LYS A O 1
ATOM 1243 N N . THR A 1 159 ? -12.138 11.698 1.127 1.00 37.72 159 THR A N 1
ATOM 1244 C CA . THR A 1 159 ? -12.557 11.291 -0.208 1.00 37.72 159 THR A CA 1
ATOM 1245 C C . THR A 1 159 ? -11.792 12.190 -1.164 1.00 37.72 159 THR A C 1
ATOM 1247 O O . THR A 1 159 ? -12.213 13.297 -1.477 1.00 37.72 159 THR A O 1
ATOM 1250 N N . LEU A 1 160 ? -10.585 11.779 -1.547 1.00 43.75 160 LEU A N 1
ATOM 1251 C CA . LEU A 1 160 ? -9.948 12.365 -2.704 1.00 43.75 160 LEU A CA 1
ATOM 1252 C C . LEU A 1 160 ? -10.920 12.073 -3.837 1.00 43.75 160 LEU A C 1
ATOM 1254 O O . LEU A 1 160 ? -11.327 10.916 -3.987 1.00 43.75 160 LEU A O 1
ATOM 1258 N N . ASN A 1 161 ? -11.298 13.113 -4.580 1.00 40.56 161 ASN A N 1
ATOM 1259 C CA . ASN A 1 161 ? -11.907 12.998 -5.899 1.00 40.56 161 ASN A CA 1
ATOM 1260 C C . ASN A 1 161 ? -10.934 12.198 -6.767 1.00 40.56 161 ASN A C 1
ATOM 1262 O O . ASN A 1 161 ? -10.091 12.732 -7.481 1.00 40.56 161 ASN A O 1
ATOM 1266 N N . MET A 1 162 ? -10.957 10.887 -6.585 1.00 43.78 162 MET A N 1
ATOM 1267 C CA . MET A 1 162 ? -10.283 9.951 -7.436 1.00 43.78 162 MET A CA 1
ATOM 1268 C C . MET A 1 162 ? -11.195 9.814 -8.627 1.00 43.78 162 MET A C 1
ATOM 1270 O O . MET A 1 162 ? -12.307 9.314 -8.484 1.00 43.78 162 MET A O 1
ATOM 1274 N N . SER A 1 163 ? -10.700 10.222 -9.790 1.00 41.22 163 SER A N 1
ATOM 1275 C CA . SER A 1 163 ? -11.153 9.635 -11.038 1.00 41.22 163 SER A CA 1
ATOM 1276 C C . SER A 1 163 ? -11.151 8.122 -10.837 1.00 41.22 163 SER A C 1
ATOM 1278 O O . SER A 1 163 ? -10.102 7.498 -10.626 1.00 41.22 163 SER A O 1
ATOM 1280 N N . VAL A 1 164 ? -12.345 7.539 -10.758 1.00 41.41 164 VAL A N 1
ATOM 1281 C CA . VAL A 1 164 ? -12.493 6.101 -10.625 1.00 41.41 164 VAL A CA 1
ATOM 1282 C C . VAL A 1 164 ? -12.008 5.544 -11.949 1.00 41.41 164 VAL A C 1
ATOM 1284 O O . VAL A 1 164 ? -12.708 5.575 -12.955 1.00 41.41 164 VAL A O 1
ATOM 1287 N N . THR A 1 165 ? -10.770 5.055 -11.991 1.00 42.03 165 THR A N 1
ATOM 1288 C CA . THR A 1 165 ? -10.371 4.196 -13.098 1.00 42.03 165 THR A CA 1
ATOM 1289 C C . THR A 1 165 ? -11.214 2.937 -12.977 1.00 42.03 165 THR A C 1
ATOM 1291 O O . THR A 1 165 ? -10.923 2.071 -12.149 1.00 42.03 165 THR A O 1
ATOM 1294 N N . ARG A 1 166 ? -12.302 2.870 -13.752 1.00 47.22 166 ARG A N 1
ATOM 1295 C CA . ARG A 1 166 ? -13.072 1.647 -13.976 1.00 47.22 166 ARG A CA 1
ATOM 1296 C C . ARG A 1 166 ? -12.086 0.624 -14.531 1.00 47.22 166 ARG A C 1
ATOM 1298 O O . ARG A 1 166 ? -11.669 0.722 -15.675 1.00 47.22 166 ARG A O 1
ATOM 1305 N N . SER A 1 167 ? -11.623 -0.280 -13.679 1.00 46.75 167 SER A N 1
ATOM 1306 C CA . SER A 1 167 ? -10.777 -1.396 -14.082 1.00 46.75 167 SER A CA 1
ATOM 1307 C C . SER A 1 167 ? -11.617 -2.635 -13.878 1.00 46.75 167 SER A C 1
ATOM 1309 O O . SER A 1 167 ? -11.934 -2.975 -12.739 1.00 46.75 167 SER A O 1
ATOM 1311 N N . ILE A 1 168 ? -12.002 -3.255 -14.984 1.00 46.03 168 ILE A N 1
ATOM 1312 C CA . ILE A 1 168 ? -12.625 -4.569 -15.026 1.00 46.03 168 ILE A CA 1
ATOM 1313 C C . ILE A 1 168 ? -11.826 -5.372 -16.045 1.00 46.03 168 ILE A C 1
ATOM 1315 O O . ILE A 1 168 ? -11.377 -4.840 -17.061 1.00 46.03 168 ILE A O 1
ATOM 1319 N N . ASP A 1 169 ? -11.617 -6.626 -15.673 1.00 39.56 169 ASP A N 1
ATOM 1320 C CA . ASP A 1 169 ? -11.247 -7.746 -16.518 1.00 39.56 169 ASP A CA 1
ATOM 1321 C C . ASP A 1 169 ? -11.764 -7.614 -17.962 1.00 39.56 169 ASP A C 1
ATOM 1323 O O . ASP A 1 169 ? -12.848 -7.095 -18.233 1.00 39.56 169 ASP A O 1
ATOM 1327 N N . SER A 1 170 ? -10.935 -8.086 -18.881 1.00 39.25 170 SER A N 1
ATOM 1328 C CA . SER A 1 170 ? -11.155 -8.158 -20.317 1.00 39.25 170 SER A CA 1
ATOM 1329 C C . SER A 1 170 ? -12.564 -8.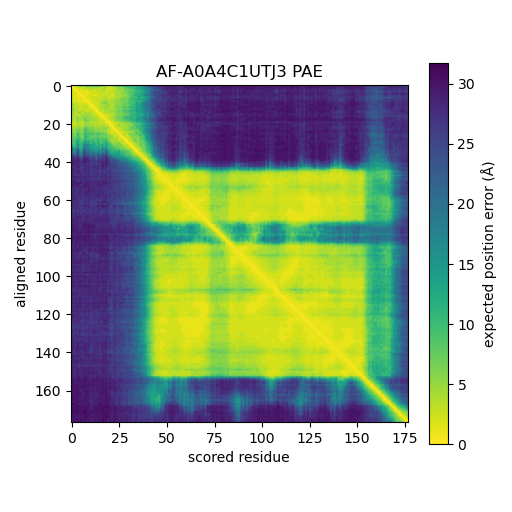616 -20.703 1.00 39.25 170 SER A C 1
ATOM 1331 O O . SER A 1 170 ? -12.859 -9.805 -20.700 1.00 39.25 170 SER A O 1
ATOM 1333 N N . GLN A 1 171 ? -13.395 -7.686 -21.171 1.00 44.47 171 GLN A N 1
ATOM 1334 C CA . GLN A 1 171 ? -14.474 -7.990 -22.107 1.00 44.47 171 GLN A CA 1
ATOM 1335 C C . GLN A 1 171 ? -14.525 -6.920 -23.195 1.00 44.47 171 GLN A C 1
ATOM 1337 O O . GLN A 1 171 ? -15.123 -5.863 -23.036 1.00 44.47 171 GLN A O 1
ATOM 1342 N N . ASN A 1 172 ? -13.818 -7.215 -24.285 1.00 31.33 172 ASN A N 1
ATOM 1343 C CA . ASN A 1 172 ? -14.219 -6.917 -25.658 1.00 31.33 172 ASN A CA 1
ATOM 1344 C C . ASN A 1 172 ? -13.367 -7.795 -26.586 1.00 31.33 172 ASN A C 1
ATOM 1346 O O . ASN A 1 172 ? -12.499 -7.320 -27.314 1.00 31.33 172 ASN A O 1
ATOM 1350 N N . ILE A 1 173 ? -13.606 -9.110 -26.535 1.00 34.19 173 ILE A N 1
ATOM 1351 C CA . ILE A 1 173 ? -13.395 -9.941 -27.719 1.00 34.19 173 ILE A CA 1
ATOM 1352 C C . ILE A 1 173 ? -14.600 -9.649 -28.611 1.00 34.19 173 ILE A C 1
ATOM 1354 O O . ILE A 1 173 ? -15.666 -10.229 -28.433 1.00 34.19 173 ILE A O 1
ATOM 1358 N N . ILE A 1 174 ? -14.445 -8.705 -29.536 1.00 32.69 174 ILE A N 1
ATOM 1359 C CA . ILE A 1 174 ? -15.251 -8.726 -30.751 1.00 32.69 174 ILE A CA 1
ATOM 1360 C C . ILE A 1 174 ? -14.527 -9.705 -31.667 1.00 32.69 174 ILE A C 1
ATOM 1362 O O . ILE A 1 174 ? -13.550 -9.358 -32.326 1.00 32.69 174 ILE A O 1
ATOM 1366 N N . THR A 1 175 ? -14.979 -10.956 -31.659 1.00 37.50 175 THR A N 1
ATOM 1367 C CA . THR A 1 175 ? -14.891 -11.797 -32.849 1.00 37.50 175 THR A CA 1
ATOM 1368 C C . THR A 1 175 ? -15.736 -11.117 -33.919 1.00 37.50 175 THR A C 1
ATOM 1370 O O . THR A 1 175 ? -16.963 -11.099 -33.815 1.00 37.50 175 THR A O 1
ATOM 1373 N N . ALA A 1 176 ? -15.084 -10.522 -34.910 1.00 28.16 176 ALA A N 1
ATOM 1374 C CA . ALA A 1 176 ? -15.673 -10.336 -36.223 1.00 28.16 176 ALA A CA 1
ATOM 1375 C C . ALA A 1 176 ? -14.977 -11.336 -37.150 1.00 28.16 176 ALA A C 1
ATOM 1377 O O . ALA A 1 176 ? -13.749 -11.434 -37.143 1.00 28.16 176 ALA A O 1
ATOM 1378 N N . SER A 1 177 ? -15.833 -12.115 -37.798 1.00 38.03 177 SER A N 1
ATOM 1379 C CA . SER A 1 177 ? -15.632 -13.276 -38.663 1.00 38.03 177 SER A CA 1
ATOM 1380 C C . SER A 1 177 ? -14.517 -13.162 -39.694 1.00 38.03 177 SER A C 1
ATOM 1382 O O . SER A 1 177 ? -14.346 -12.059 -40.257 1.00 38.03 177 SER A O 1
#

Secondary structure (DSSP, 8-state):
---HHHHHHGGG-SSPPSS-HHHHHHHHHHHHHHHHHT--------S-EEE-TTT--EEE--TT-SS-EEE--TT---B-----EE-TT--EE-EEEEEEEEE--SSSS-EEEEEEEES-SS-B--HHHHHHHTEEEETTTTEEEETTT--B--S----------------------

Sequence (177 aa):
MICYYHCRFGAQARNCTSPCLLKNAQQQENERTLSQAERGVQEYSHRLCVTNKKTGLSSLVDTGANISVLPRIKGFTATSLPSKLYAANKAVISTYGEKALELDFNLQRQYKCKFTVANVSKPIPGADFLKHHQLVVVLKSKKLMDNVSNLKTNEYLKTLNMSVTRSIDSQNIITAS

Solvent-accessible surface area (backbone atoms only — not comparable to full-atom values): 10864 Å² total; per-residue (Å²): 98,77,36,72,47,43,75,74,50,41,97,72,41,85,79,73,58,85,81,27,58,62,60,56,52,52,51,52,49,51,53,52,51,54,56,56,70,67,58,62,80,84,69,80,68,82,71,41,66,50,51,22,70,87,76,64,51,61,25,42,58,33,82,86,35,72,57,28,35,30,40,72,56,91,91,65,86,42,52,84,61,96,64,81,44,66,46,98,86,66,47,78,36,58,58,58,15,41,46,78,45,77,41,31,59,79,52,91,56,76,48,74,47,75,23,40,25,24,78,47,94,51,31,27,53,6,35,48,52,30,60,77,64,43,45,45,83,39,65,95,76,59,29,51,31,32,72,82,71,72,34,55,43,71,90,83,63,79,80,66,89,55,81,73,76,85,80,75,81,94,81,78,84,76,84,74,134

Foldseek 3Di:
DADPQCVVPNLPRPPDDPPHPVVVVVVVVVVVVVVVVVPDPPPDDLWFWAAFPVPRAIATEEAPDAFWAAEDDPPDDAADDPDWDADPVRDTWDWRHKDWDWGDLPLPDIQIDIHTHTNDDGTYHYNVSCVVQVWDQDSVLSWIAGPVSRDIRPPPDPPDPDPPPPDDPDPDPPPDD

Mean predicted aligned error: 15.18 Å